Protein 3F6O (pdb70)

Structure (mmCIF, N/CA/C/O backbone):
data_3F6O
#
_entry.id   3F6O
#
_cell.length_a   65.543
_cell.length_b   65.543
_cell.length_c   93.024
_cell.angle_alpha   90.00
_cell.angle_beta   90.00
_cell.angle_gamma   120.00
#
_symmetry.space_group_name_H-M   'P 32 2 1'
#
loop_
_entity.id
_entity.type
_entity.pdbx_description
1 polymer 'Probable transcriptional regulator, ArsR family protein'
2 non-polymer 'BROMIDE ION'
3 water water
#
loop_
_atom_site.group_PDB
_atom_site.id
_atom_site.type_symbol
_atom_site.label_atom_id
_atom_site.label_alt_id
_atom_site.label_comp_id
_atom_site.label_asym_id
_atom_site.label_entity_id
_atom_site.label_seq_id
_atom_site.pdbx_PDB_ins_code
_atom_site.Cartn_x
_atom_site.Cartn_y
_atom_site.Cartn_z
_atom_site.occupancy
_atom_site.B_iso_or_equiv
_atom_site.auth_seq_id
_atom_site.auth_comp_id
_atom_site.auth_asym_id
_atom_site.auth_atom_id
_atom_site.pdbx_PDB_model_num
ATOM 1 N N . MET A 1 1 ? 9.525 44.113 7.230 1.00 38.70 1 MET A N 1
ATOM 2 C CA . MET A 1 1 ? 8.139 43.763 7.649 1.00 38.91 1 MET A CA 1
ATOM 3 C C . MET A 1 1 ? 8.053 42.290 8.070 1.00 38.10 1 MET A C 1
ATOM 4 O O . MET A 1 1 ? 8.303 41.388 7.253 1.00 37.97 1 MET A O 1
ATOM 9 N N . ALA A 1 2 ? 7.705 42.046 9.338 1.00 37.10 2 ALA A N 1
ATOM 10 C CA . ALA A 1 2 ? 7.545 40.678 9.868 1.00 36.13 2 ALA A CA 1
ATOM 11 C C . ALA A 1 2 ? 6.453 39.917 9.112 1.00 34.92 2 ALA A C 1
ATOM 12 O O . ALA A 1 2 ? 5.514 40.540 8.614 1.00 34.87 2 ALA A O 1
ATOM 14 N N . GLN A 1 3 ? 6.579 38.588 9.026 1.00 33.52 3 GLN A N 1
ATOM 15 C CA . GLN A 1 3 ? 5.525 37.714 8.450 1.00 31.90 3 GLN A CA 1
ATOM 16 C C . GLN A 1 3 ? 4.185 38.013 9.135 1.00 29.21 3 GLN A C 1
ATOM 17 O O . GLN A 1 3 ? 4.183 38.356 10.307 1.00 29.19 3 GLN A O 1
ATOM 23 N N . TYR A 1 4 ? 3.057 37.890 8.428 1.00 26.93 4 TYR A N 1
ATOM 24 C CA . TYR A 1 4 ? 1.726 38.116 9.058 1.00 24.51 4 TYR A CA 1
ATOM 25 C C . TYR A 1 4 ? 1.537 37.087 10.177 1.00 23.54 4 TYR A C 1
ATOM 26 O O . TYR A 1 4 ? 1.948 35.933 10.014 1.00 22.53 4 TYR A O 1
ATOM 35 N N . PRO A 1 5 ? 0.928 37.495 11.305 1.00 23.11 5 PRO A N 1
ATOM 36 C CA . PRO A 1 5 ? 0.857 36.565 12.437 1.00 22.97 5 PRO A CA 1
ATOM 37 C C . PRO A 1 5 ? 0.046 35.299 12.174 1.00 23.63 5 PRO A C 1
ATOM 38 O O . PRO A 1 5 ? 0.422 34.232 12.651 1.00 21.85 5 PRO A O 1
ATOM 42 N N . GLU A 1 6 ? -1.024 35.386 11.383 1.00 24.18 6 GLU A N 1
ATOM 43 C CA . GLU A 1 6 ? -1.896 34.230 11.176 1.00 25.73 6 GLU A CA 1
ATOM 44 C C . GLU A 1 6 ? -1.204 33.023 10.527 1.00 27.50 6 GLU A C 1
ATOM 45 O O . GLU A 1 6 ? -1.600 31.867 10.758 1.00 29.23 6 GLU A O 1
ATOM 51 N N . GLN A 1 7 ? -0.180 33.283 9.724 1.00 27.62 7 GLN A N 1
ATOM 52 C CA . GLN A 1 7 ? 0.624 32.210 9.157 1.00 28.65 7 GLN A CA 1
ATOM 53 C C . GLN A 1 7 ? 1.425 31.461 10.245 1.00 27.23 7 GLN A C 1
ATOM 54 O O . GLN A 1 7 ? 1.491 30.210 10.256 1.00 28.41 7 GLN A O 1
ATOM 60 N N . LEU A 1 8 ? 1.973 32.211 11.199 1.00 24.78 8 LEU A N 1
ATOM 61 C CA . LEU A 1 8 ? 2.772 31.588 12.253 1.00 22.46 8 LEU A CA 1
ATOM 62 C C . LEU A 1 8 ? 1.955 30.856 13.320 1.00 20.44 8 LEU A C 1
ATOM 63 O O . LEU A 1 8 ? 2.413 29.889 13.883 1.00 19.85 8 LEU A O 1
ATOM 68 N N . ASN A 1 9 ? 0.752 31.335 13.623 1.00 20.09 9 ASN A N 1
ATOM 69 C CA . ASN A 1 9 ? -0.062 30.700 14.646 1.00 18.27 9 ASN A CA 1
ATOM 70 C C . ASN A 1 9 ? -0.210 29.201 14.455 1.00 18.27 9 ASN A C 1
ATOM 71 O O . ASN A 1 9 ? 0.077 28.416 15.374 1.00 16.10 9 ASN A O 1
ATOM 76 N N . GLY A 1 10 ? -0.638 28.795 13.258 1.00 16.54 10 GLY A N 1
ATOM 77 C CA . GLY A 1 10 ? -0.873 27.380 12.999 1.00 17.79 10 GLY A CA 1
ATOM 78 C C . GLY A 1 10 ? 0.412 26.563 12.912 1.00 17.27 10 GLY A C 1
ATOM 79 O O . GLY A 1 10 ? 0.436 25.395 13.268 1.00 17.46 10 GLY A O 1
ATOM 80 N N . ILE A 1 11 ? 1.466 27.172 12.387 1.00 17.19 11 ILE A N 1
ATOM 81 C CA . ILE A 1 11 ? 2.782 26.518 12.298 1.00 17.19 11 ILE A CA 1
ATOM 82 C C . ILE A 1 11 ? 3.279 26.149 13.701 1.00 15.71 11 ILE A C 1
ATOM 83 O O . ILE A 1 11 ? 3.693 25.025 13.952 1.00 16.18 11 ILE A O 1
ATOM 88 N N . PHE A 1 12 ? 3.223 27.101 14.620 1.00 14.85 12 PHE A N 1
ATOM 89 C CA . PHE A 1 12 ? 3.643 26.815 15.978 1.00 15.10 12 PHE A CA 1
ATOM 90 C C . PHE A 1 12 ? 2.657 25.903 16.728 1.00 15.29 12 PHE A C 1
ATOM 91 O O . PHE A 1 12 ? 3.088 25.026 17.457 1.00 14.82 12 PHE A O 1
ATOM 99 N N . GLN A 1 13 ? 1.346 26.064 16.518 1.00 14.90 13 GLN A N 1
ATOM 100 C CA . GLN A 1 13 ? 0.382 25.151 17.153 1.00 15.57 13 GLN A CA 1
ATOM 101 C C . GLN A 1 13 ? 0.621 23.686 16.767 1.00 15.21 13 GLN A C 1
ATOM 102 O O . GLN A 1 13 ? 0.433 22.765 17.584 1.00 15.68 13 GLN A O 1
ATOM 108 N N . ALA A 1 14 ? 1.038 23.474 15.521 1.00 14.64 14 ALA A N 1
ATOM 109 C CA . ALA A 1 14 ? 1.314 22.137 15.031 1.00 13.75 14 ALA A CA 1
ATOM 110 C C . ALA A 1 14 ? 2.435 21.501 15.843 1.00 13.84 14 ALA A C 1
ATOM 111 O O . ALA A 1 14 ? 2.355 20.325 16.188 1.00 12.72 14 ALA A O 1
ATOM 113 N N . LEU A 1 15 ? 3.459 22.287 16.157 1.00 14.11 15 LEU A N 1
ATOM 114 C CA . LEU A 1 15 ? 4.611 21.796 16.927 1.00 15.18 15 LEU A CA 1
ATOM 115 C C . LEU A 1 15 ? 4.351 21.603 18.432 1.00 16.44 15 LEU A C 1
ATOM 116 O O . LEU A 1 15 ? 5.187 21.023 19.138 1.00 16.66 15 LEU A O 1
ATOM 121 N N . ALA A 1 16 ? 3.204 22.086 18.927 1.00 17.13 16 ALA A N 1
ATOM 122 C CA . ALA A 1 16 ? 2.889 21.976 20.356 1.00 17.54 16 ALA A CA 1
ATOM 123 C C . ALA A 1 16 ? 2.552 20.543 20.801 1.00 19.07 16 ALA A C 1
ATOM 124 O O . ALA A 1 16 ? 2.551 20.245 21.994 1.00 20.22 16 ALA A O 1
ATOM 126 N N . ASP A 1 17 ? 2.262 19.660 19.851 1.00 19.77 17 ASP A N 1
ATOM 127 C CA . ASP A 1 17 ? 1.878 18.267 20.138 1.00 20.20 17 ASP A CA 1
ATOM 128 C C . ASP A 1 17 ? 3.044 17.302 19.915 1.00 20.25 17 ASP A C 1
ATOM 129 O O . ASP A 1 17 ? 3.714 17.342 18.863 1.00 19.33 17 ASP A O 1
ATOM 134 N N . PRO A 1 18 ? 3.286 16.418 20.897 1.00 20.64 18 PRO A N 1
ATOM 135 C CA . PRO A 1 18 ? 4.412 15.502 20.787 1.00 21.23 18 PRO A CA 1
ATOM 136 C C . PRO A 1 18 ? 4.263 14.429 19.690 1.00 20.59 18 PRO A C 1
ATOM 137 O O . PRO A 1 18 ? 5.283 13.984 19.121 1.00 21.12 18 PRO A O 1
ATOM 141 N N . THR A 1 19 ? 3.033 13.998 19.417 1.00 19.92 19 THR A N 1
ATOM 142 C CA . THR A 1 19 ? 2.782 13.065 18.317 1.00 18.96 19 THR A CA 1
ATOM 143 C C . THR A 1 19 ? 3.175 13.696 16.978 1.00 18.72 19 THR A C 1
ATOM 144 O O . THR A 1 19 ? 3.853 13.069 16.135 1.00 17.16 19 THR A O 1
ATOM 148 N N . ARG A 1 20 ? 2.722 14.931 16.779 1.00 17.50 20 ARG A N 1
ATOM 149 C CA . ARG A 1 20 ? 3.036 15.655 15.555 1.00 16.80 20 ARG A CA 1
ATOM 150 C C . ARG A 1 20 ? 4.532 15.893 15.417 1.00 16.65 20 ARG A C 1
ATOM 151 O O . ARG A 1 20 ? 5.075 15.725 14.333 1.00 15.38 20 ARG A O 1
ATOM 159 N N . ARG A 1 21 ? 5.207 16.285 16.507 1.00 16.29 21 ARG A N 1
ATOM 160 C CA . ARG A 1 21 ? 6.675 16.454 16.441 1.00 17.22 21 ARG A CA 1
ATOM 161 C C . ARG A 1 21 ? 7.359 15.131 16.083 1.00 16.65 21 ARG A C 1
ATOM 162 O O . ARG A 1 21 ? 8.305 15.127 15.284 1.00 16.80 21 ARG A O 1
ATOM 170 N N . ALA A 1 22 ? 6.862 14.015 16.635 1.00 16.26 22 ALA A N 1
ATOM 171 C CA . ALA A 1 22 ? 7.418 12.678 16.332 1.00 16.61 22 ALA A CA 1
ATOM 172 C C . ALA A 1 22 ? 7.243 12.262 14.868 1.00 17.07 22 ALA A C 1
ATOM 173 O O . ALA A 1 22 ? 8.133 11.648 14.224 1.00 17.53 22 ALA A O 1
ATOM 175 N N . VAL A 1 23 ? 6.063 12.548 14.346 1.00 16.22 23 VAL A N 1
ATOM 176 C CA . VAL A 1 23 ? 5.780 12.295 12.930 1.00 16.02 23 VAL A CA 1
ATOM 177 C C . VAL A 1 23 ? 6.700 13.120 12.061 1.00 15.15 23 VAL A C 1
ATOM 178 O O . VAL A 1 23 ? 7.226 12.601 11.078 1.00 15.61 23 VAL A O 1
ATOM 182 N N . LEU A 1 24 ? 6.868 14.402 12.378 1.00 15.32 24 LEU A N 1
ATOM 183 C CA . LEU A 1 24 ? 7.777 15.245 11.597 1.00 15.94 24 LEU A CA 1
ATOM 184 C C . LEU A 1 24 ? 9.229 14.708 11.662 1.00 16.96 24 LEU A C 1
ATOM 185 O O . LEU A 1 24 ? 9.942 14.722 10.665 1.00 17.02 24 LEU A O 1
ATOM 190 N N . GLY A 1 25 ? 9.628 14.223 12.835 1.00 18.05 25 GLY A N 1
ATOM 191 C CA . GLY A 1 25 ? 10.960 13.608 13.025 1.00 18.80 25 GLY A CA 1
ATOM 192 C C . GLY A 1 25 ? 11.140 12.430 12.087 1.00 19.24 25 GLY A C 1
ATOM 193 O O . GLY A 1 25 ? 12.170 12.300 11.440 1.00 21.08 25 GLY A O 1
ATOM 194 N N . ARG A 1 26 ? 10.111 11.601 11.956 1.00 19.39 26 ARG A N 1
ATOM 195 C CA . ARG A 1 26 ? 10.150 10.486 11.048 1.00 19.65 26 ARG A CA 1
ATOM 196 C C . ARG A 1 26 ? 10.206 10.940 9.592 1.00 18.73 26 ARG A C 1
ATOM 197 O O . ARG A 1 26 ? 10.990 10.398 8.803 1.00 19.10 26 ARG A O 1
ATOM 205 N N . LEU A 1 27 ? 9.353 11.897 9.219 1.00 17.28 27 LEU A N 1
ATOM 206 C CA . LEU A 1 27 ? 9.307 12.362 7.838 1.00 17.34 27 LEU A CA 1
ATOM 207 C C . LEU A 1 27 ? 10.564 13.125 7.418 1.00 18.05 27 LEU A C 1
ATOM 208 O O . LEU A 1 27 ? 10.857 13.262 6.218 1.00 18.07 27 LEU A O 1
ATOM 213 N N . SER A 1 28 ? 11.327 13.588 8.398 1.00 20.33 28 SER A N 1
ATOM 214 C CA . SER A 1 28 ? 12.631 14.185 8.114 1.00 22.42 28 SER A CA 1
ATOM 215 C C . SER A 1 28 ? 13.568 13.123 7.517 1.00 24.24 28 SER A C 1
ATOM 216 O O . SER A 1 28 ? 14.415 13.437 6.691 1.00 25.63 28 SER A O 1
ATOM 219 N N . ARG A 1 29 ? 13.372 11.864 7.900 1.00 25.98 29 ARG A N 1
ATOM 220 C CA . ARG A 1 29 ? 14.164 10.738 7.366 1.00 27.15 29 ARG A CA 1
ATOM 221 C C . ARG A 1 29 ? 13.733 10.327 5.962 1.00 27.29 29 ARG A C 1
ATOM 222 O O . ARG A 1 29 ? 14.458 9.597 5.275 1.00 28.59 29 ARG A O 1
ATOM 230 N N . GLY A 1 30 ? 12.557 10.780 5.518 1.00 25.65 30 GLY A N 1
ATOM 231 C CA . GLY A 1 30 ? 12.049 10.424 4.188 1.00 23.87 30 GLY A CA 1
ATOM 232 C C . GLY A 1 30 ? 10.554 10.180 4.229 1.00 22.29 30 GLY A C 1
ATOM 233 O O . GLY A 1 30 ? 9.992 10.140 5.311 1.00 20.95 30 GLY A O 1
ATOM 234 N N . PRO A 1 31 ? 9.909 10.002 3.053 1.00 21.13 31 PRO A N 1
ATOM 235 C CA . PRO A 1 31 ? 8.437 9.850 3.032 1.00 20.61 31 PRO A CA 1
ATOM 236 C C . PRO A 1 31 ? 7.957 8.516 3.622 1.00 20.85 31 PRO A C 1
ATOM 237 O O . PRO A 1 31 ? 8.769 7.584 3.821 1.00 19.57 31 PRO A O 1
ATOM 241 N N . ALA A 1 32 ? 6.647 8.424 3.859 1.00 20.58 32 ALA A N 1
ATOM 242 C CA . ALA A 1 32 ? 6.041 7.274 4.523 1.00 21.26 32 ALA A CA 1
ATOM 243 C C . ALA A 1 32 ? 4.535 7.299 4.308 1.00 21.30 32 ALA A C 1
ATOM 244 O O . ALA A 1 32 ? 3.958 8.350 4.001 1.00 22.39 32 ALA A O 1
ATOM 246 N N . THR A 1 33 ? 3.890 6.149 4.459 1.00 20.86 33 THR A N 1
ATOM 247 C CA . THR A 1 33 ? 2.437 6.074 4.440 1.00 20.20 33 THR A CA 1
ATOM 248 C C . THR A 1 33 ? 1.884 6.379 5.842 1.00 20.37 33 THR A C 1
ATOM 249 O O . THR A 1 33 ? 2.598 6.259 6.831 1.00 19.97 33 THR A O 1
ATOM 253 N N . VAL A 1 34 ? 0.626 6.788 5.915 1.00 20.31 34 VAL A N 1
ATOM 254 C CA . VAL A 1 34 ? -0.045 6.976 7.206 1.00 21.98 34 VAL A CA 1
ATOM 255 C C . VAL A 1 34 ? 0.035 5.718 8.096 1.00 22.67 34 VAL A C 1
ATOM 256 O O . VAL A 1 34 ? 0.290 5.822 9.296 1.00 23.25 34 VAL A O 1
ATOM 260 N N . SER A 1 35 ? -0.158 4.526 7.511 1.00 23.19 35 SER A N 1
ATOM 261 C CA . SER A 1 35 ? -0.208 3.301 8.326 1.00 24.43 35 SER A CA 1
ATOM 262 C C . SER A 1 35 ? 1.148 3.047 8.971 1.00 24.08 35 SER A C 1
ATOM 263 O O . SER A 1 35 ? 1.251 2.622 10.113 1.00 23.98 35 SER A O 1
ATOM 266 N N . GLU A 1 36 ? 2.201 3.372 8.243 1.00 23.39 36 GLU A N 1
ATOM 267 C CA . GLU A 1 36 ? 3.550 3.302 8.745 1.00 22.51 36 GLU A CA 1
ATOM 268 C C . GLU A 1 36 ? 3.772 4.312 9.888 1.00 21.64 36 GLU A C 1
ATOM 269 O O . GLU A 1 36 ? 4.290 3.953 10.965 1.00 20.44 36 GLU A O 1
ATOM 275 N N . LEU A 1 37 ? 3.347 5.563 9.665 1.00 19.69 37 LEU A N 1
ATOM 276 C CA . LEU A 1 37 ? 3.499 6.641 10.647 1.00 19.40 37 LEU A CA 1
ATOM 277 C C . LEU A 1 37 ? 2.732 6.400 11.940 1.00 19.22 37 LEU A C 1
ATOM 278 O O . LEU A 1 37 ? 3.199 6.786 13.004 1.00 19.45 37 LEU A O 1
ATOM 283 N N . ALA A 1 38 ? 1.591 5.713 11.838 1.00 20.40 38 ALA A N 1
ATOM 284 C CA . ALA A 1 38 ? 0.706 5.470 12.985 1.00 21.02 38 ALA A CA 1
ATOM 285 C C . ALA A 1 38 ? 1.227 4.399 13.949 1.00 21.90 38 ALA A C 1
ATOM 286 O O . ALA A 1 38 ? 0.872 4.417 15.116 1.00 22.04 38 ALA A O 1
ATOM 288 N N . LYS A 1 39 ? 2.059 3.476 13.456 1.00 23.94 39 LYS A N 1
ATOM 289 C CA . LYS A 1 39 ? 2.512 2.320 14.273 1.00 25.57 39 LYS A CA 1
ATOM 290 C C . LYS A 1 39 ? 3.023 2.636 15.711 1.00 25.54 39 LYS A C 1
ATOM 291 O O . LYS A 1 39 ? 2.644 1.948 16.656 1.00 27.09 39 LYS A O 1
ATOM 297 N N . PRO A 1 40 ? 3.865 3.677 15.895 1.00 26.01 40 PRO A N 1
ATOM 298 C CA . PRO A 1 40 ? 4.371 3.936 17.257 1.00 25.77 40 PRO A CA 1
ATOM 299 C C . PRO A 1 40 ? 3.326 4.422 18.282 1.00 25.72 40 PRO A C 1
ATOM 300 O O . PRO A 1 40 ? 3.626 4.516 19.462 1.00 25.62 40 PRO A O 1
ATOM 304 N N . PHE A 1 41 ? 2.118 4.737 17.843 1.00 25.28 41 PHE A N 1
ATOM 305 C CA . PHE A 1 41 ? 1.202 5.503 18.689 1.00 26.35 41 PHE A CA 1
ATOM 306 C C . PHE A 1 41 ? 0.008 4.679 19.139 1.00 28.19 41 PHE A C 1
ATOM 307 O O . PHE A 1 41 ? -0.572 3.943 18.339 1.00 28.51 41 PHE A O 1
ATOM 315 N N . ASP A 1 42 ? -0.322 4.751 20.432 1.00 30.31 42 ASP A N 1
ATOM 316 C CA . ASP A 1 42 ? -1.519 4.058 20.926 1.00 32.40 42 ASP A CA 1
ATOM 317 C C . ASP A 1 42 ? -2.672 5.020 20.955 1.00 32.50 42 ASP A C 1
ATOM 318 O O . ASP A 1 42 ? -2.976 5.627 22.002 1.00 33.93 42 ASP A O 1
ATOM 323 N N . MET A 1 43 ? -3.253 5.213 19.779 1.00 31.00 43 MET A N 1
ATOM 324 C CA . MET A 1 43 ? -4.479 5.959 19.603 1.00 29.36 43 MET A CA 1
ATOM 325 C C . MET A 1 43 ? -5.159 5.324 18.429 1.00 28.49 43 MET A C 1
ATOM 326 O O . MET A 1 43 ? -4.527 4.640 17.623 1.00 27.63 43 MET A O 1
ATOM 331 N N . ALA A 1 44 ? -6.459 5.525 18.362 1.00 27.99 44 ALA A N 1
ATOM 332 C CA . ALA A 1 44 ? -7.260 5.029 17.276 1.00 27.53 44 ALA A CA 1
ATOM 333 C C . ALA A 1 44 ? -6.922 5.841 16.026 1.00 27.10 44 ALA A C 1
ATOM 334 O O . ALA A 1 44 ? -6.500 7.007 16.109 1.00 26.93 44 ALA A O 1
ATOM 336 N N . LEU A 1 45 ? -7.070 5.216 14.869 1.00 26.03 45 LEU A N 1
ATOM 337 C CA . LEU A 1 45 ? -6.721 5.877 13.618 1.00 25.75 45 LEU A CA 1
ATOM 338 C C . LEU A 1 45 ? -7.403 7.253 13.407 1.00 25.12 45 LEU A C 1
ATOM 339 O O . LEU A 1 45 ? -6.754 8.171 12.923 1.00 24.71 45 LEU A O 1
ATOM 344 N N . PRO A 1 46 ? -8.712 7.392 13.748 1.00 24.74 46 PRO A N 1
ATOM 345 C CA . PRO A 1 46 ? -9.352 8.722 13.654 1.00 23.95 46 PRO A CA 1
ATOM 346 C C . PRO A 1 46 ? -8.608 9.808 14.435 1.00 22.88 46 PRO A C 1
ATOM 347 O O . PRO A 1 46 ? -8.430 10.933 13.926 1.00 23.36 46 PRO A O 1
ATOM 351 N N . SER A 1 47 ? -8.172 9.481 15.644 1.00 21.98 47 SER A N 1
ATOM 352 C CA . SER A 1 47 ? -7.401 10.425 16.454 1.00 21.51 47 SER A CA 1
ATOM 353 C C . SER A 1 47 ? -6.053 10.748 15.805 1.00 20.15 47 SER A C 1
ATOM 354 O O . SER A 1 47 ? -5.606 11.895 15.832 1.00 19.18 47 SER A O 1
ATOM 357 N N . PHE A 1 48 ? -5.435 9.738 15.205 1.00 18.70 48 PHE A N 1
ATOM 358 C CA . PHE A 1 48 ? -4.167 9.956 14.496 1.00 17.97 48 PHE A CA 1
ATOM 359 C C . PHE A 1 48 ? -4.360 10.811 13.251 1.00 17.45 48 PHE A C 1
ATOM 360 O O . PHE A 1 48 ? -3.555 11.699 12.974 1.00 16.22 48 PHE A O 1
ATOM 368 N N . MET A 1 49 ? -5.439 10.549 12.523 1.00 17.19 49 MET A N 1
ATOM 369 C CA . MET A 1 49 ? -5.788 11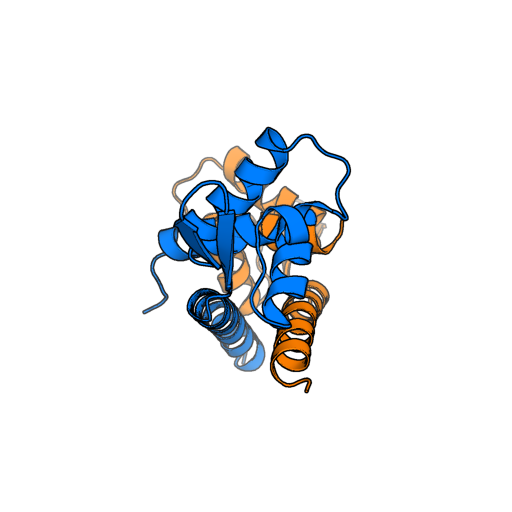.343 11.352 1.00 17.41 49 MET A CA 1
ATOM 370 C C . MET A 1 49 ? -5.973 12.831 11.657 1.00 16.60 49 MET A C 1
ATOM 371 O O . MET A 1 49 ? -5.686 13.670 10.823 1.00 16.57 49 MET A O 1
ATOM 376 N N . LYS A 1 50 ? -6.438 13.153 12.858 1.00 17.17 50 LYS A N 1
ATOM 377 C CA . LYS A 1 50 ? -6.526 14.558 13.293 1.00 17.69 50 LYS A CA 1
ATOM 378 C C . LYS A 1 50 ? -5.148 15.227 13.292 1.00 17.05 50 LYS A C 1
ATOM 379 O O . LYS A 1 50 ? -5.001 16.369 12.861 1.00 15.63 50 LYS A O 1
ATOM 385 N N . HIS A 1 51 ? -4.140 14.492 13.728 1.00 16.03 51 HIS A N 1
ATOM 386 C CA . HIS A 1 51 ? -2.759 15.009 13.688 1.00 16.79 51 HIS A CA 1
ATOM 387 C C . HIS A 1 51 ? -2.211 15.150 12.266 1.00 16.37 51 HIS A C 1
ATOM 388 O O . HIS A 1 51 ? -1.618 16.164 11.910 1.00 15.55 51 HIS A O 1
ATOM 395 N N . ILE A 1 52 ? -2.411 14.129 11.456 1.00 15.91 52 ILE A N 1
ATOM 396 C CA . ILE A 1 52 ? -2.008 14.199 10.060 1.00 15.43 52 ILE A CA 1
ATOM 397 C C . ILE A 1 52 ? -2.673 15.419 9.350 1.00 15.10 52 ILE A C 1
ATOM 398 O O . ILE A 1 52 ? -2.019 16.209 8.657 1.00 14.45 52 ILE A O 1
ATOM 403 N N . HIS A 1 53 ? -3.981 15.561 9.541 1.00 15.99 53 HIS A N 1
ATOM 404 C CA . HIS A 1 53 ? -4.719 16.656 8.913 1.00 17.09 53 HIS A CA 1
ATOM 405 C C . HIS A 1 53 ? -4.230 18.022 9.390 1.00 16.36 53 HIS A C 1
ATOM 406 O O . HIS A 1 53 ? -4.115 18.967 8.610 1.00 15.73 53 HIS A O 1
ATOM 413 N N . PHE A 1 54 ? -3.938 18.116 10.681 1.00 16.57 54 PHE A N 1
ATOM 414 C CA . PHE A 1 54 ? -3.457 19.374 11.241 1.00 16.44 54 PHE A CA 1
ATOM 415 C C . PHE A 1 54 ? -2.101 19.713 10.623 1.00 16.04 54 PHE A C 1
ATOM 416 O O . PHE A 1 54 ? -1.859 20.864 10.237 1.00 15.83 54 PHE A O 1
ATOM 424 N N . LEU A 1 55 ? -1.221 18.702 10.511 1.00 15.24 55 LEU A N 1
ATOM 425 C CA . LEU A 1 55 ? 0.098 18.866 9.862 1.00 15.55 55 LEU A CA 1
ATOM 426 C C . LEU A 1 55 ? -0.026 19.334 8.405 1.00 15.56 55 LEU A C 1
ATOM 427 O O . LEU A 1 55 ? 0.714 20.212 7.943 1.00 14.95 55 LEU A O 1
ATOM 432 N N . GLU A 1 56 ? -0.981 18.768 7.684 1.00 16.96 56 GLU A N 1
ATOM 433 C CA . GLU A 1 56 ? -1.158 19.164 6.294 1.00 18.77 56 GLU A CA 1
ATOM 434 C C . GLU A 1 56 ? -1.742 20.586 6.207 1.00 18.20 56 GLU A C 1
ATOM 435 O O . GLU A 1 56 ? -1.231 21.417 5.465 1.00 17.88 56 GLU A O 1
ATOM 441 N N . ASP A 1 57 ? -2.774 20.857 6.991 1.00 18.29 57 ASP A N 1
ATOM 442 C CA . ASP A 1 57 ? -3.426 22.168 6.962 1.00 21.19 57 ASP A CA 1
ATOM 443 C C . ASP A 1 57 ? -2.486 23.293 7.341 1.00 20.71 57 ASP A C 1
ATOM 444 O O . ASP A 1 57 ? -2.558 24.364 6.775 1.00 21.13 57 ASP A O 1
ATOM 449 N N . SER A 1 58 ? -1.604 23.048 8.311 1.00 20.38 58 SER A N 1
ATOM 450 C CA . SER A 1 58 ? -0.630 24.049 8.713 1.00 19.34 58 SER A CA 1
ATOM 451 C C . SER A 1 58 ? 0.618 24.132 7.796 1.00 19.21 58 SER A C 1
ATOM 452 O O . SER A 1 58 ? 1.500 24.984 8.011 1.00 19.59 58 SER A O 1
ATOM 455 N N . GLY A 1 59 ? 0.696 23.282 6.774 1.00 17.70 59 GLY A N 1
ATOM 456 C CA . GLY A 1 59 ? 1.781 23.360 5.770 1.00 16.75 59 GLY A CA 1
ATOM 457 C C . GLY A 1 59 ? 3.036 22.539 6.061 1.00 16.17 59 GLY A C 1
ATOM 458 O O . GLY A 1 59 ? 3.996 22.596 5.303 1.00 16.64 59 GLY A O 1
ATOM 459 N N . TRP A 1 60 ? 3.044 21.789 7.174 1.00 16.02 60 TRP A N 1
ATOM 460 C CA . TRP A 1 60 ? 4.234 20.994 7.579 1.00 15.69 60 TRP A CA 1
ATOM 461 C C . TRP A 1 60 ? 4.451 19.749 6.707 1.00 16.14 60 TRP A C 1
ATOM 462 O O . TRP A 1 60 ? 5.584 19.298 6.552 1.00 16.70 60 TRP A O 1
ATOM 473 N N . ILE A 1 61 ? 3.371 19.165 6.185 1.00 15.88 61 ILE A N 1
ATOM 474 C CA . ILE A 1 61 ? 3.472 17.976 5.330 1.00 15.81 61 ILE A CA 1
ATOM 475 C C . ILE A 1 61 ? 2.547 18.108 4.118 1.00 17.16 61 ILE A C 1
ATOM 476 O O . ILE A 1 61 ? 1.630 18.933 4.124 1.00 16.00 61 ILE A O 1
ATOM 481 N N . ARG A 1 62 ? 2.801 17.274 3.103 1.00 17.20 62 ARG A N 1
ATOM 482 C CA . ARG A 1 62 ? 1.862 17.042 2.021 1.00 20.19 62 ARG A CA 1
ATOM 483 C C . ARG A 1 62 ? 1.526 15.575 2.009 1.00 20.31 62 ARG A C 1
ATOM 484 O O . ARG A 1 62 ? 2.395 14.727 2.242 1.00 19.30 62 ARG A O 1
ATOM 492 N N . THR A 1 63 ? 0.264 15.270 1.719 1.00 20.50 63 THR A N 1
ATOM 493 C CA . THR A 1 63 ? -0.166 13.895 1.612 1.00 21.44 63 THR A CA 1
ATOM 494 C C . THR A 1 63 ? -0.910 13.690 0.309 1.00 23.06 63 THR A C 1
ATOM 495 O O . THR A 1 63 ? -1.434 14.648 -0.287 1.00 22.52 63 THR A O 1
ATOM 499 N N . HIS A 1 64 ? -0.965 12.432 -0.098 1.00 23.67 64 HIS A N 1
ATOM 500 C CA . HIS A 1 64 ? -1.676 12.024 -1.300 1.00 25.67 64 HIS A CA 1
ATOM 501 C C . HIS A 1 64 ? -2.282 10.647 -1.111 1.00 26.96 64 HIS A C 1
ATOM 502 O O . HIS A 1 64 ? -1.603 9.709 -0.689 1.00 25.28 64 HIS A O 1
ATOM 509 N N . LYS A 1 65 ? -3.582 10.549 -1.390 1.00 29.46 65 LYS A N 1
ATOM 510 C CA . LYS A 1 65 ? -4.291 9.281 -1.275 1.00 33.06 65 LYS A CA 1
ATOM 511 C C . LYS A 1 65 ? -4.481 8.634 -2.637 1.00 33.94 65 LYS A C 1
ATOM 512 O O . LYS A 1 65 ? -4.920 9.280 -3.599 1.00 33.67 65 LYS A O 1
ATOM 518 N N . GLN A 1 66 ? -4.143 7.358 -2.706 1.00 35.50 66 GLN A N 1
ATOM 519 C CA . GLN A 1 66 ? -4.423 6.547 -3.884 1.00 37.94 66 GLN A CA 1
ATOM 520 C C . GLN A 1 66 ? -4.929 5.211 -3.383 1.00 39.06 66 GLN A C 1
ATOM 521 O O . GLN A 1 66 ? -4.171 4.429 -2.799 1.00 39.86 66 GLN A O 1
ATOM 527 N N . GLY A 1 67 ? -6.222 4.962 -3.583 1.00 40.11 67 GLY A N 1
ATOM 528 C CA . GLY A 1 67 ? -6.865 3.769 -3.043 1.00 40.04 67 GLY A CA 1
ATOM 529 C C . GLY A 1 67 ? -6.986 3.949 -1.544 1.00 40.04 67 GLY A C 1
ATOM 530 O O . GLY A 1 67 ? -7.451 5.000 -1.068 1.00 40.96 67 GLY A O 1
ATOM 531 N N . ARG A 1 68 ? -6.552 2.934 -0.800 1.00 39.03 68 ARG A N 1
ATOM 532 C CA . ARG A 1 68 ? -6.589 2.979 0.656 1.00 38.21 68 ARG A CA 1
ATOM 533 C C . ARG A 1 68 ? -5.251 3.461 1.250 1.00 36.84 68 ARG A C 1
ATOM 534 O O . ARG A 1 68 ? -5.078 3.462 2.472 1.00 37.77 68 ARG A O 1
ATOM 536 N N . VAL A 1 69 ? -4.329 3.876 0.380 1.00 34.77 69 VAL A N 1
ATOM 537 C CA . VAL A 1 69 ? -2.957 4.227 0.762 1.00 31.59 69 VAL A CA 1
ATOM 538 C C . VAL A 1 69 ? -2.778 5.731 0.683 1.00 29.32 69 VAL A C 1
ATOM 539 O O . VAL A 1 69 ? -3.073 6.322 -0.347 1.00 29.33 69 VAL A O 1
ATOM 543 N N . ARG A 1 70 ? -2.271 6.333 1.761 1.00 26.48 70 ARG A N 1
ATOM 544 C CA . ARG A 1 70 ? -2.014 7.774 1.808 1.00 24.46 70 ARG A CA 1
ATOM 545 C C . ARG A 1 70 ? -0.524 8.015 2.059 1.00 22.70 70 ARG A C 1
ATOM 546 O O . ARG A 1 70 ? -0.021 7.702 3.138 1.00 22.63 70 ARG A O 1
ATOM 554 N N . THR A 1 71 ? 0.187 8.557 1.067 1.00 20.70 71 THR A N 1
ATOM 555 C CA . THR A 1 71 ? 1.606 8.849 1.227 1.00 19.88 71 THR A CA 1
ATOM 556 C C . THR A 1 71 ? 1.788 10.232 1.806 1.00 19.37 71 THR A C 1
ATOM 557 O O . THR A 1 71 ? 0.987 11.130 1.522 1.00 19.68 71 THR A O 1
ATOM 561 N N . CYS A 1 72 ? 2.819 10.393 2.629 1.00 18.42 72 CYS A N 1
ATOM 562 C CA . CYS A 1 72 ? 3.109 11.656 3.314 1.00 18.02 72 CYS A CA 1
ATOM 563 C C . CYS A 1 72 ? 4.550 12.060 3.085 1.00 17.71 72 CYS A C 1
ATOM 564 O O . CYS A 1 72 ? 5.484 11.208 3.072 1.00 16.90 72 CYS A O 1
ATOM 567 N N . ALA A 1 73 ? 4.758 13.360 2.923 1.00 17.19 73 ALA A N 1
ATOM 568 C CA . ALA A 1 73 ? 6.116 13.882 2.859 1.00 16.94 73 ALA A CA 1
ATOM 569 C C . ALA A 1 73 ? 6.206 15.228 3.567 1.00 17.40 73 ALA A C 1
ATOM 570 O O . ALA A 1 73 ? 5.265 16.023 3.535 1.00 17.50 73 ALA A O 1
ATOM 572 N N . ILE A 1 74 ? 7.367 15.492 4.146 1.00 17.66 74 ILE A N 1
ATOM 573 C CA . ILE A 1 74 ? 7.598 16.722 4.874 1.00 18.44 74 ILE A CA 1
ATOM 574 C C . ILE A 1 74 ? 7.750 17.887 3.903 1.00 19.41 74 ILE A C 1
ATOM 575 O O . ILE A 1 74 ? 8.176 17.705 2.739 1.00 19.03 74 ILE A O 1
ATOM 580 N N . GLU A 1 75 ? 7.351 19.069 4.368 1.00 19.63 75 GLU A N 1
ATOM 581 C CA . GLU A 1 75 ? 7.538 20.306 3.644 1.00 21.58 75 GLU A CA 1
ATOM 582 C C . GLU A 1 75 ? 8.576 21.132 4.365 1.00 22.19 75 GLU A C 1
ATOM 583 O O . GLU A 1 75 ? 8.667 21.081 5.585 1.00 21.46 75 GLU A O 1
ATOM 589 N N . LYS A 1 76 ? 9.327 21.937 3.622 1.00 22.34 76 LYS A N 1
ATOM 590 C CA . LYS A 1 76 ? 10.404 22.690 4.246 1.00 23.49 76 LYS A CA 1
ATOM 591 C C . LYS A 1 76 ? 10.008 24.110 4.623 1.00 22.98 76 LYS A C 1
ATOM 592 O O . LYS A 1 76 ? 10.604 24.678 5.511 1.00 23.00 76 LYS A O 1
ATOM 598 N N . GLU A 1 77 ? 8.987 24.670 3.982 1.00 23.23 77 GLU A N 1
ATOM 599 C CA . GLU A 1 77 ? 8.629 26.077 4.230 1.00 23.82 77 GLU A CA 1
ATOM 600 C C . GLU A 1 77 ? 8.392 26.435 5.707 1.00 22.93 77 GLU A C 1
ATOM 601 O O . GLU A 1 77 ? 8.952 27.443 6.189 1.00 23.27 77 GLU A O 1
ATOM 607 N N . PRO A 1 78 ? 7.585 25.626 6.438 1.00 21.09 78 PRO A N 1
ATOM 608 C CA . PRO A 1 78 ? 7.405 26.009 7.851 1.00 20.41 78 PRO A CA 1
ATOM 609 C C . PRO A 1 78 ? 8.712 26.052 8.662 1.00 19.78 78 PRO A C 1
ATOM 610 O O . PRO A 1 78 ? 8.825 26.845 9.591 1.00 19.11 78 PRO A O 1
ATOM 614 N N . PHE A 1 79 ? 9.681 25.199 8.331 1.00 20.16 79 PHE A N 1
ATOM 615 C CA . PHE A 1 79 ? 11.007 25.268 8.979 1.00 21.23 79 PHE A CA 1
ATOM 616 C C . PHE A 1 79 ? 11.635 26.639 8.793 1.00 21.58 79 PHE A C 1
ATOM 617 O O . PHE A 1 79 ? 12.194 27.227 9.726 1.00 21.97 79 PHE A O 1
ATOM 625 N N . THR A 1 80 ? 11.514 27.147 7.573 1.00 22.60 80 THR A N 1
ATOM 626 C CA . THR A 1 80 ? 12.039 28.430 7.196 1.00 23.61 80 THR A CA 1
ATOM 627 C C . THR A 1 80 ? 11.343 29.522 7.969 1.00 23.69 80 THR A C 1
ATOM 628 O O . THR A 1 80 ? 12.011 30.427 8.499 1.00 23.92 80 THR A O 1
ATOM 632 N N . ALA A 1 81 ? 10.018 29.421 8.083 1.00 23.04 81 ALA A N 1
ATOM 633 C CA . ALA A 1 81 ? 9.238 30.411 8.843 1.00 23.25 81 ALA A CA 1
ATOM 634 C C . ALA A 1 81 ? 9.666 30.502 10.320 1.00 23.43 81 ALA A C 1
ATOM 635 O O . ALA A 1 81 ? 9.850 31.616 10.870 1.00 23.08 81 ALA A O 1
ATOM 637 N N . VAL A 1 82 ? 9.808 29.337 10.959 1.00 22.83 82 VAL A N 1
ATOM 638 C CA . VAL A 1 82 ? 10.211 29.237 12.376 1.00 23.07 82 VAL A CA 1
ATOM 639 C C . VAL A 1 82 ? 11.623 29.840 12.567 1.00 24.16 82 VAL A C 1
ATOM 640 O O . VAL A 1 82 ? 11.858 30.715 13.438 1.00 23.46 82 VAL A O 1
ATOM 644 N N . GLU A 1 83 ? 12.552 29.382 11.731 1.00 24.78 83 GLU A N 1
ATOM 645 C CA . GLU A 1 83 ? 13.899 29.953 11.681 1.00 25.78 83 GLU A CA 1
ATOM 646 C C . GLU A 1 83 ? 13.895 31.476 11.568 1.00 25.56 83 GLU A C 1
ATOM 647 O O . GLU A 1 83 ? 14.595 32.162 12.332 1.00 26.67 83 GLU A O 1
ATOM 651 N N . ALA A 1 84 ? 13.091 31.993 10.639 1.00 25.07 84 ALA A N 1
ATOM 652 C CA . ALA A 1 84 ? 12.956 33.428 10.396 1.00 24.23 84 ALA A CA 1
ATOM 653 C C . ALA A 1 84 ? 12.456 34.193 11.635 1.00 24.05 84 ALA A C 1
ATOM 654 O O . ALA A 1 84 ? 13.003 35.247 11.980 1.00 22.45 84 ALA A O 1
ATOM 656 N N . TRP A 1 85 ? 11.423 33.666 12.307 1.00 23.75 85 TRP A N 1
ATOM 657 C CA . TRP A 1 85 ? 10.878 34.366 13.464 1.00 23.73 85 TRP A CA 1
ATOM 658 C C . TRP A 1 85 ? 11.912 34.364 14.585 1.00 24.37 85 TRP A C 1
ATOM 659 O O . TRP A 1 85 ? 12.132 35.398 15.239 1.00 24.28 85 TRP A O 1
ATOM 670 N N . LEU A 1 86 ? 12.522 33.207 14.821 1.00 24.85 86 LEU A N 1
ATOM 671 C CA . LEU A 1 86 ? 13.546 33.071 15.862 1.00 27.14 86 LEU A CA 1
ATOM 672 C C . LEU A 1 86 ? 14.682 34.054 15.634 1.00 27.71 86 LEU A C 1
ATOM 673 O O . LEU A 1 86 ? 15.076 34.766 16.548 1.00 28.37 86 LEU A O 1
ATOM 678 N N . ALA A 1 87 ? 15.206 34.070 14.409 1.00 28.76 87 ALA A N 1
ATOM 679 C CA . ALA A 1 87 ? 16.344 34.907 14.036 1.00 29.28 87 ALA A CA 1
ATOM 680 C C . ALA A 1 87 ? 16.055 36.384 14.277 1.00 29.37 87 ALA A C 1
ATOM 681 O O . ALA A 1 87 ? 16.937 37.134 14.697 1.00 29.63 87 ALA A O 1
ATOM 683 N N . GLU A 1 88 ? 14.822 36.795 14.002 1.00 29.38 88 GLU A N 1
ATOM 684 C CA . GLU A 1 88 ? 14.377 38.159 14.209 1.00 29.86 88 GLU A CA 1
ATOM 685 C C . GLU A 1 88 ? 14.470 38.555 15.691 1.00 28.98 88 GLU A C 1
ATOM 686 O O . GLU A 1 88 ? 14.917 39.656 16.015 1.00 28.45 88 GLU A O 1
ATOM 692 N N . GLN A 1 89 ? 14.067 37.655 16.588 1.00 28.09 89 GLN A N 1
ATOM 693 C CA . GLN A 1 89 ? 14.128 37.947 18.023 1.00 27.07 89 GLN A CA 1
ATOM 694 C C . GLN A 1 89 ? 15.579 37.952 18.507 1.00 28.25 89 GLN A C 1
ATOM 695 O O . GLN A 1 89 ? 16.010 38.828 19.279 1.00 26.49 89 GLN A O 1
ATOM 701 N N . GLN A 1 90 ? 16.317 36.954 18.050 1.00 28.96 90 GLN A N 1
ATOM 702 C CA . GLN A 1 90 ? 17.731 36.874 18.354 1.00 31.13 90 GLN A CA 1
ATOM 703 C C . GLN A 1 90 ? 18.562 38.054 17.827 1.00 30.97 90 GLN A C 1
ATOM 704 O O . GLN A 1 90 ? 19.494 38.471 18.508 1.00 32.55 90 GLN A O 1
ATOM 710 N N . GLU A 1 91 ? 18.205 38.626 16.672 1.00 31.10 91 GLU A N 1
ATOM 711 C CA . GLU A 1 91 ? 18.841 39.868 16.206 1.00 30.86 91 GLU A CA 1
ATOM 712 C C . GLU A 1 91 ? 18.581 41.024 17.171 1.00 30.23 91 GLU A C 1
ATOM 713 O O . GLU A 1 91 ? 19.494 41.807 17.467 1.00 29.10 91 GLU A O 1
ATOM 719 N N . LEU A 1 92 ? 17.339 41.140 17.652 1.00 28.61 92 LEU A N 1
ATOM 720 C CA . LEU A 1 92 ? 16.998 42.183 18.623 1.00 28.74 92 LEU A CA 1
ATOM 721 C C . LEU A 1 92 ? 17.772 42.045 19.931 1.00 28.94 92 LEU A C 1
ATOM 722 O O . LEU A 1 92 ? 18.216 43.035 20.487 1.00 29.16 92 LEU A O 1
ATOM 727 N N . TRP A 1 93 ? 17.889 40.812 20.409 1.00 30.02 93 TRP A N 1
ATOM 728 C CA . TRP A 1 93 ? 18.622 40.499 21.621 1.00 31.61 93 TRP A CA 1
ATOM 729 C C . TRP A 1 93 ? 20.134 40.835 21.488 1.00 31.33 93 TRP A C 1
ATOM 730 O O . TRP A 1 93 ? 20.700 41.503 22.352 1.00 31.14 93 TRP A O 1
ATOM 741 N N . GLU A 1 94 ? 20.756 40.381 20.406 1.00 31.65 94 GLU A N 1
ATOM 742 C CA . GLU A 1 94 ? 22.203 40.575 20.183 1.00 32.14 94 GLU A CA 1
ATOM 743 C C . GLU A 1 94 ? 22.569 42.023 19.822 1.00 31.58 94 GLU A C 1
ATOM 744 O O . GLU A 1 94 ? 23.735 42.413 19.915 1.00 31.68 94 GLU A O 1
ATOM 750 N N . SER A 1 95 ? 21.596 42.799 19.367 1.00 30.90 95 SER A N 1
ATOM 751 C CA . SER A 1 95 ? 21.856 44.168 18.966 1.00 31.12 95 SER A CA 1
ATOM 752 C C . SER A 1 95 ? 21.545 45.201 20.067 1.00 31.54 95 SER A C 1
ATOM 753 O O . SER A 1 95 ? 21.634 46.398 19.821 1.00 30.63 95 SER A O 1
ATOM 756 N N . ARG A 1 96 ? 21.188 44.735 21.273 1.00 32.48 96 ARG A N 1
ATOM 757 C CA . ARG A 1 96 ? 20.897 45.630 22.414 1.00 33.64 96 ARG A CA 1
ATOM 758 C C . ARG A 1 96 ? 22.121 46.498 22.711 1.00 34.22 96 ARG A C 1
ATOM 759 O O . ARG A 1 96 ? 23.248 45.983 22.727 1.00 33.32 96 ARG A O 1
ATOM 764 N N . THR A 1 97 ? 21.898 47.796 22.953 1.00 34.94 97 THR A N 1
ATOM 765 C CA . THR A 1 97 ? 22.994 48.747 23.233 1.00 35.99 97 THR A CA 1
ATOM 766 C C . THR A 1 97 ? 22.946 49.279 24.662 1.00 36.59 97 THR A C 1
ATOM 767 O O . THR A 1 97 ? 21.874 49.326 25.280 1.00 36.89 97 THR A O 1
ATOM 771 N N . GLU B 1 6 ? 7.101 16.928 27.486 1.00 42.86 6 GLU B N 1
ATOM 772 C CA . GLU B 1 6 ? 6.099 17.955 27.912 1.00 42.72 6 GLU B CA 1
ATOM 773 C C . GLU B 1 6 ? 6.642 19.406 27.980 1.00 42.05 6 GLU B C 1
ATOM 774 O O . GLU B 1 6 ? 5.870 20.352 28.250 1.00 42.84 6 GLU B O 1
ATOM 776 N N . GLN B 1 7 ? 7.944 19.579 27.705 1.00 40.84 7 GLN B N 1
ATOM 777 C CA . GLN B 1 7 ? 8.621 20.899 27.782 1.00 38.83 7 GLN B CA 1
ATOM 778 C C . GLN B 1 7 ? 8.588 21.671 26.470 1.00 36.17 7 GLN B C 1
ATOM 779 O O . GLN B 1 7 ? 8.334 22.879 26.470 1.00 35.26 7 GLN B O 1
ATOM 785 N N . LEU B 1 8 ? 8.885 20.988 25.363 1.00 33.10 8 LEU B N 1
ATOM 786 C CA . LEU B 1 8 ? 8.716 21.614 24.058 1.00 30.15 8 LEU B CA 1
ATOM 787 C C . LEU B 1 8 ? 7.224 21.855 23.799 1.00 27.1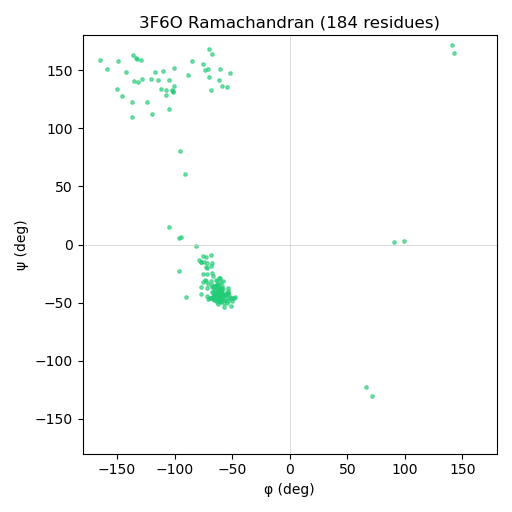6 8 LEU B C 1
ATOM 788 O O . LEU B 1 8 ? 6.899 22.762 23.061 1.00 26.35 8 LEU B O 1
ATOM 793 N N . ASN B 1 9 ? 6.349 21.049 24.405 1.00 25.68 9 ASN B N 1
ATOM 794 C CA . ASN B 1 9 ? 4.906 21.228 24.226 1.00 25.07 9 ASN B CA 1
ATOM 795 C C . ASN B 1 9 ? 4.516 22.634 24.653 1.00 23.95 9 ASN B C 1
ATOM 796 O O . ASN B 1 9 ? 3.888 23.368 23.901 1.00 23.24 9 ASN B O 1
ATOM 801 N N . GLY B 1 10 ? 4.889 22.998 25.877 1.00 22.67 10 GLY B N 1
ATOM 802 C CA . GLY B 1 10 ? 4.599 24.330 26.409 1.00 21.45 10 GLY B CA 1
ATOM 803 C C . GLY B 1 10 ? 5.287 25.469 25.683 1.00 20.34 10 GLY B C 1
ATOM 804 O O . GLY B 1 10 ? 4.682 26.488 25.462 1.00 19.62 10 GLY B O 1
ATOM 805 N N . ILE B 1 11 ? 6.562 25.296 25.326 1.00 20.05 11 ILE B N 1
ATOM 806 C CA . ILE B 1 11 ? 7.346 26.285 24.590 1.00 19.93 11 ILE B CA 1
ATOM 807 C C . ILE B 1 11 ? 6.663 26.637 23.256 1.00 18.83 11 ILE B C 1
ATOM 808 O O . ILE B 1 11 ? 6.494 27.815 22.902 1.00 17.80 11 ILE B O 1
ATOM 813 N N . PHE B 1 12 ? 6.252 25.600 22.531 1.00 18.72 12 PHE B N 1
ATOM 814 C CA . PHE B 1 12 ? 5.626 25.827 21.230 1.00 18.09 12 PHE B CA 1
ATOM 815 C C . PHE B 1 12 ? 4.189 26.282 21.374 1.00 17.40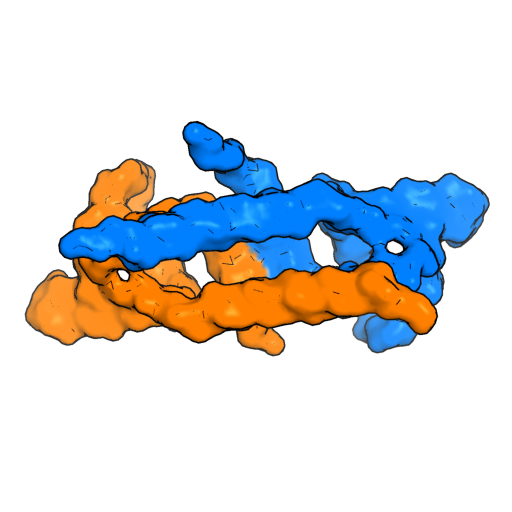 12 PHE B C 1
ATOM 816 O O . PHE B 1 12 ? 3.740 27.082 20.591 1.00 16.79 12 PHE B O 1
ATOM 824 N N . GLN B 1 13 ? 3.471 25.762 22.362 1.00 18.47 13 GLN B N 1
ATOM 825 C CA . GLN B 1 13 ? 2.113 26.271 22.619 1.00 18.01 13 GLN B CA 1
ATOM 826 C C . GLN B 1 13 ? 2.159 27.770 22.940 1.00 17.27 13 GLN B C 1
ATOM 827 O O . GLN B 1 13 ? 1.295 28.529 22.501 1.00 16.21 13 GLN B O 1
ATOM 833 N N . ALA B 1 14 ? 3.188 28.222 23.669 1.00 16.24 14 ALA B N 1
ATOM 834 C CA . ALA B 1 14 ? 3.312 29.656 23.935 1.00 16.01 14 ALA B CA 1
ATOM 835 C C . ALA B 1 14 ? 3.409 30.467 22.639 1.00 15.63 14 ALA B C 1
ATOM 836 O O . ALA B 1 14 ? 2.785 31.511 22.496 1.00 15.64 14 ALA B O 1
ATOM 838 N N . LEU B 1 15 ? 4.204 29.959 21.704 1.00 15.42 15 LEU B N 1
ATOM 839 C CA . LEU B 1 15 ? 4.487 30.623 20.438 1.00 16.02 15 LEU B CA 1
ATOM 840 C C . LEU B 1 15 ? 3.283 30.589 19.467 1.00 15.61 15 LEU B C 1
ATOM 841 O O . LEU B 1 15 ? 3.287 31.262 18.436 1.00 16.13 15 LEU B O 1
ATOM 846 N N . ALA B 1 16 ? 2.257 29.805 19.790 1.00 16.52 16 ALA B N 1
ATOM 847 C CA . ALA B 1 16 ? 1.106 29.710 18.873 1.00 16.47 16 ALA B CA 1
ATOM 848 C C . ALA B 1 16 ? 0.214 30.960 18.910 1.00 17.37 16 ALA B C 1
ATOM 849 O O . ALA B 1 16 ? -0.632 31.154 18.024 1.00 17.19 16 ALA B O 1
ATOM 851 N N . ASP B 1 17 ? 0.394 31.799 19.934 1.00 17.67 17 ASP B N 1
ATOM 852 C CA . ASP B 1 17 ? -0.427 33.016 20.097 1.00 18.08 17 ASP B CA 1
ATOM 853 C C . ASP B 1 17 ? 0.345 34.238 19.649 1.00 18.56 17 ASP B C 1
ATOM 854 O O . ASP B 1 17 ? 1.470 34.407 20.084 1.00 18.15 17 ASP B O 1
ATOM 859 N N . PRO B 1 18 ? -0.280 35.129 18.841 1.00 18.88 18 PRO B N 1
ATOM 860 C CA . PRO B 1 18 ? 0.387 36.338 18.361 1.00 19.07 18 PRO B CA 1
ATOM 861 C C . PRO B 1 18 ? 0.717 37.403 19.422 1.00 19.46 18 PRO B C 1
ATOM 862 O O . PRO B 1 18 ? 1.743 38.087 19.299 1.00 18.41 18 PRO B O 1
ATOM 866 N N . THR B 1 19 ? -0.148 37.545 20.429 1.00 19.04 19 THR B N 1
ATOM 867 C CA . THR B 1 19 ? 0.110 38.449 21.532 1.00 18.97 19 THR B CA 1
ATOM 868 C C . THR B 1 19 ? 1.356 37.994 22.267 1.00 18.66 19 THR B C 1
ATOM 869 O O . THR B 1 19 ? 2.225 38.812 22.574 1.00 18.42 19 THR B O 1
ATOM 873 N N . ARG B 1 20 ? 1.466 36.686 22.499 1.00 17.52 20 ARG B N 1
ATOM 874 C CA . ARG B 1 20 ? 2.613 36.158 23.205 1.00 17.62 20 ARG B CA 1
ATOM 875 C C . ARG B 1 20 ? 3.918 36.320 22.417 1.00 17.47 20 ARG B C 1
ATOM 876 O O . ARG B 1 20 ? 4.954 36.729 22.978 1.00 16.65 20 ARG B O 1
ATOM 884 N N . ARG B 1 21 ? 3.862 35.998 21.124 1.00 16.34 21 ARG B N 1
ATOM 885 C CA . ARG B 1 21 ? 4.988 36.330 20.204 1.00 16.44 21 ARG B CA 1
ATOM 886 C C . ARG B 1 21 ? 5.437 37.806 20.219 1.00 16.30 21 ARG B C 1
ATOM 887 O O . ARG B 1 21 ? 6.626 38.068 20.296 1.00 15.54 21 ARG B O 1
ATOM 895 N N . ALA B 1 22 ? 4.493 38.751 20.200 1.00 16.80 22 ALA B N 1
ATOM 896 C CA . ALA B 1 22 ? 4.817 40.188 20.227 1.00 17.71 22 ALA B CA 1
ATOM 897 C C . ALA B 1 22 ? 5.418 40.603 21.557 1.00 18.27 22 ALA B C 1
ATOM 898 O O . ALA B 1 22 ? 6.331 41.440 21.590 1.00 17.93 22 ALA B O 1
ATOM 900 N N . VAL B 1 23 ? 4.925 40.014 22.650 1.00 17.71 23 VAL B N 1
ATOM 901 C CA . VAL B 1 23 ? 5.524 40.260 23.986 1.00 18.44 23 VAL B CA 1
ATOM 902 C C . VAL B 1 23 ? 6.956 39.756 24.035 1.00 18.41 23 VAL B C 1
ATOM 903 O O . VAL B 1 23 ? 7.847 40.454 24.547 1.00 19.44 23 VAL B O 1
ATOM 907 N N . LEU B 1 24 ? 7.208 38.578 23.469 1.00 19.10 24 LEU B N 1
ATOM 908 C CA . LEU B 1 24 ? 8.574 38.038 23.437 1.00 19.60 24 LEU B CA 1
ATOM 909 C C . LEU B 1 24 ? 9.477 38.909 22.545 1.00 20.29 24 LEU B C 1
ATOM 910 O O . LEU B 1 24 ? 10.623 39.122 22.868 1.00 20.11 24 LEU B O 1
ATOM 915 N N . GLY B 1 25 ? 8.939 39.440 21.456 1.00 20.68 25 GLY B N 1
ATOM 916 C CA . GLY B 1 25 ? 9.645 40.441 20.641 1.00 22.25 25 GLY B CA 1
ATOM 917 C C . GLY B 1 25 ? 10.106 41.653 21.446 1.00 23.06 25 GLY B C 1
ATOM 918 O O . GLY B 1 25 ? 11.279 42.053 21.374 1.00 23.76 25 GLY B O 1
ATOM 919 N N . ARG B 1 26 ? 9.192 42.242 22.211 1.00 22.65 26 ARG B N 1
ATOM 920 C CA . ARG B 1 26 ? 9.521 43.411 23.048 1.00 23.16 26 ARG B CA 1
ATOM 921 C C . ARG B 1 26 ? 10.559 43.049 24.109 1.00 23.42 26 ARG B C 1
ATOM 922 O O . ARG B 1 26 ? 11.527 43.783 24.286 1.00 25.15 26 ARG B O 1
ATOM 930 N N . LEU B 1 27 ? 10.384 41.912 24.780 1.00 23.53 27 LEU B N 1
ATOM 931 C CA . LEU B 1 27 ? 11.321 41.485 25.826 1.00 23.87 27 LEU B CA 1
ATOM 932 C C . LEU B 1 27 ? 12.700 41.122 25.291 1.00 25.19 27 LEU B C 1
ATOM 933 O O . LEU B 1 27 ? 13.685 41.122 26.038 1.00 24.79 27 LEU B O 1
ATOM 938 N N . SER B 1 28 ? 12.763 40.738 24.020 1.00 25.48 28 SER B N 1
ATOM 939 C CA . SER B 1 28 ? 14.056 40.577 23.356 1.00 26.76 28 SER B CA 1
ATOM 940 C C . SER B 1 28 ? 14.873 41.878 23.322 1.00 27.81 28 SER B C 1
ATOM 941 O O . SER B 1 28 ? 16.087 41.823 23.284 1.00 28.86 28 SER B O 1
ATOM 944 N N . ARG B 1 29 ? 14.213 43.029 23.316 1.00 28.94 29 ARG B N 1
ATOM 945 C CA . ARG B 1 29 ? 14.905 44.330 23.348 1.00 30.70 29 ARG B CA 1
ATOM 946 C C . ARG B 1 29 ? 15.388 44.731 24.757 1.00 31.27 29 ARG B C 1
ATOM 947 O O . ARG B 1 29 ? 16.192 45.665 24.898 1.00 31.07 29 ARG B O 1
ATOM 955 N N . GLY B 1 30 ? 14.904 44.023 25.783 1.00 31.13 30 GLY B N 1
ATOM 956 C CA . GLY B 1 30 ? 15.222 44.321 27.188 1.00 30.69 30 GLY B CA 1
ATOM 957 C C . GLY B 1 30 ? 14.040 44.112 28.140 1.00 30.23 30 GLY B C 1
ATOM 958 O O . GLY B 1 30 ? 12.880 44.027 27.691 1.00 30.02 30 GLY B O 1
ATOM 959 N N . PRO B 1 31 ? 14.314 44.061 29.464 1.00 29.64 31 PRO B N 1
ATOM 960 C CA . PRO B 1 31 ? 13.220 43.689 30.358 1.00 28.47 31 PRO B CA 1
ATOM 961 C C . PRO B 1 31 ? 12.178 44.780 30.367 1.00 27.34 31 PRO B C 1
ATOM 962 O O . PRO B 1 31 ? 12.439 45.895 29.920 1.00 26.70 31 PRO B O 1
ATOM 966 N N . ALA B 1 32 ? 10.986 44.458 30.858 1.00 25.86 32 ALA B N 1
ATOM 967 C CA . ALA B 1 32 ? 9.908 45.419 30.877 1.00 24.63 32 ALA B CA 1
ATOM 968 C C . ALA B 1 32 ? 8.876 45.015 31.910 1.00 23.46 32 ALA B C 1
ATOM 969 O O . ALA B 1 32 ? 8.707 43.827 32.203 1.00 22.76 32 ALA B O 1
ATOM 971 N N . THR B 1 33 ? 8.193 46.010 32.462 1.00 23.19 33 THR B N 1
ATOM 972 C CA . THR B 1 33 ? 7.112 45.752 33.396 1.00 23.40 33 THR B CA 1
ATOM 973 C C . THR B 1 33 ? 5.898 45.266 32.605 1.00 23.66 33 THR B C 1
ATOM 974 O O . THR B 1 33 ? 5.772 45.542 31.401 1.00 23.25 33 THR B O 1
ATOM 978 N N . VAL B 1 34 ? 5.024 44.530 33.279 1.00 23.42 34 VAL B N 1
ATOM 979 C CA . VAL B 1 34 ? 3.740 44.150 32.697 1.00 23.30 34 VAL B CA 1
ATOM 980 C C . VAL B 1 34 ? 3.011 45.386 32.140 1.00 23.27 34 VAL B C 1
ATOM 981 O O . VAL B 1 34 ? 2.487 45.332 31.048 1.00 23.42 34 VAL B O 1
ATOM 985 N N . SER B 1 35 ? 2.966 46.483 32.906 1.00 24.01 35 SER B N 1
ATOM 986 C CA . SER B 1 35 ? 2.337 47.723 32.446 1.00 24.82 35 SER B CA 1
ATOM 987 C C . SER B 1 35 ? 2.874 48.198 31.104 1.00 24.99 35 SER B C 1
ATOM 988 O O . SER B 1 35 ? 2.094 48.576 30.234 1.00 24.94 35 SER B O 1
ATOM 991 N N . GLU B 1 36 ? 4.198 48.191 30.951 1.00 25.08 36 GLU B N 1
ATOM 992 C CA . GLU B 1 36 ? 4.871 48.572 29.690 1.00 26.80 36 GLU B CA 1
ATOM 993 C C . GLU B 1 36 ? 4.500 47.602 28.574 1.00 25.18 36 GLU B C 1
ATOM 994 O O . GLU B 1 36 ? 4.154 48.026 27.477 1.00 25.45 36 GLU B O 1
ATOM 1000 N N . LEU B 1 37 ? 4.568 46.305 28.869 1.00 23.72 37 LEU B N 1
ATOM 1001 C CA . LEU B 1 37 ? 4.241 45.263 27.871 1.00 22.61 37 LEU B CA 1
ATOM 1002 C C . LEU B 1 37 ? 2.787 45.314 27.405 1.00 22.73 37 LEU B C 1
ATOM 1003 O O . LEU B 1 37 ? 2.495 45.015 26.245 1.00 22.00 37 LEU B O 1
ATOM 1008 N N . ALA B 1 38 ? 1.875 45.677 28.312 1.00 22.87 38 ALA B N 1
ATOM 1009 C CA . ALA B 1 38 ? 0.443 45.679 28.002 1.00 24.02 38 ALA B CA 1
ATOM 1010 C C . ALA B 1 38 ? 0.075 46.818 27.054 1.00 25.30 38 ALA B C 1
ATOM 1011 O O . ALA B 1 38 ? -0.925 46.739 26.349 1.00 25.71 38 ALA B O 1
ATOM 1013 N N . LYS B 1 39 ? 0.878 47.875 27.061 1.00 26.17 39 LYS B N 1
ATOM 1014 C CA . LYS B 1 39 ? 0.562 49.105 26.320 1.00 28.46 39 LYS B CA 1
ATOM 1015 C C . LYS B 1 39 ? 0.172 48.972 24.849 1.00 28.59 39 LYS B C 1
ATOM 1016 O O . LYS B 1 39 ? -0.796 49.606 24.446 1.00 29.47 39 LYS B O 1
ATOM 1020 N N . PRO B 1 40 ? 0.916 48.178 24.040 1.00 29.30 40 PRO B N 1
ATOM 1021 C CA . PRO B 1 40 ? 0.536 48.141 22.614 1.00 29.62 40 PRO B CA 1
ATOM 1022 C C . PRO B 1 40 ? -0.805 47.487 22.280 1.00 30.06 40 PRO B C 1
ATOM 1023 O O . PRO B 1 40 ? -1.299 47.680 21.168 1.00 29.62 40 PRO B O 1
ATOM 1027 N N . PHE B 1 41 ? -1.385 46.725 23.211 1.00 29.78 41 PHE B N 1
ATOM 1028 C CA . PHE B 1 41 ? -2.504 45.836 22.894 1.00 30.64 41 PHE B CA 1
ATOM 1029 C C . PHE B 1 41 ? -3.824 46.420 23.399 1.00 32.28 41 PHE B C 1
ATOM 1030 O O . PHE B 1 41 ? -3.858 47.012 24.471 1.00 32.01 41 PHE B O 1
ATOM 1038 N N . ASP B 1 42 ? -4.897 46.258 22.621 1.00 33.61 42 ASP B N 1
ATOM 1039 C CA . ASP B 1 42 ? -6.226 46.729 23.023 1.00 35.07 42 ASP B CA 1
ATOM 1040 C C . ASP B 1 42 ? -6.970 45.622 23.776 1.00 34.78 42 ASP B C 1
ATOM 1041 O O . ASP B 1 42 ? -8.025 45.155 23.366 1.00 36.57 42 ASP B O 1
ATOM 1046 N N . MET B 1 43 ? -6.411 45.185 24.887 1.00 33.79 43 MET B N 1
ATOM 1047 C CA . MET B 1 43 ? -6.888 43.979 25.527 1.00 32.04 43 MET B CA 1
ATOM 1048 C C . MET B 1 43 ? -7.062 44.317 26.993 1.00 32.37 43 MET B C 1
ATOM 1049 O O . MET B 1 43 ? -6.248 45.058 27.556 1.00 31.79 43 MET B O 1
ATOM 1054 N N . ALA B 1 44 ? -8.136 43.807 27.593 1.00 31.86 44 ALA B N 1
ATOM 1055 C CA . ALA B 1 44 ? -8.359 43.911 29.032 1.00 32.35 44 ALA B CA 1
ATOM 1056 C C . ALA B 1 44 ? -7.145 43.358 29.786 1.00 31.86 44 ALA B C 1
ATOM 1057 O O . ALA B 1 44 ? -6.644 42.296 29.437 1.00 32.03 44 ALA B O 1
ATOM 1059 N N . LEU B 1 45 ? -6.693 44.057 30.822 1.00 31.45 45 LEU B N 1
ATOM 1060 C CA . LEU B 1 45 ? -5.559 43.581 31.613 1.00 31.08 45 LEU B CA 1
ATOM 1061 C C . LEU B 1 45 ? -5.679 42.118 32.034 1.00 30.46 45 LEU B C 1
ATOM 1062 O O . LEU B 1 45 ? -4.697 41.385 31.910 1.00 30.63 45 LEU B O 1
ATOM 1067 N N . PRO B 1 46 ? -6.866 41.682 32.537 1.00 30.16 46 PRO B N 1
ATOM 1068 C CA . PRO B 1 46 ? -6.969 40.276 32.946 1.00 29.53 46 PRO B CA 1
ATOM 1069 C C . PRO B 1 46 ? -6.657 39.280 31.821 1.00 28.68 46 PRO B C 1
ATOM 1070 O O . PRO B 1 46 ? -5.955 38.293 32.055 1.00 28.81 46 PRO B O 1
ATOM 1074 N N . SER B 1 47 ? -7.177 39.530 30.622 1.00 28.04 47 SER B N 1
ATOM 1075 C CA . SER B 1 47 ? -6.809 38.722 29.459 1.00 27.22 47 SER B CA 1
ATOM 1076 C C . SER B 1 47 ? -5.305 38.814 29.175 1.00 25.78 47 SER B C 1
ATOM 1077 O O . SER B 1 47 ? -4.661 37.794 28.928 1.00 24.68 47 SER B O 1
ATOM 1080 N N . PHE B 1 48 ? -4.741 40.020 29.230 1.00 24.13 48 PHE B N 1
ATOM 1081 C CA . PHE B 1 48 ? -3.292 40.167 29.008 1.00 23.19 48 PHE B CA 1
ATOM 1082 C C . PHE B 1 48 ? -2.435 39.394 30.018 1.00 23.64 48 PHE B C 1
ATOM 1083 O O . PHE B 1 48 ? -1.474 38.690 29.644 1.00 21.97 48 PHE B O 1
ATOM 1091 N N . MET B 1 49 ? -2.779 39.535 31.297 1.00 22.84 49 MET B N 1
ATOM 1092 C CA . MET B 1 49 ? -2.092 38.830 32.390 1.00 23.91 49 MET B CA 1
ATOM 1093 C C . MET B 1 49 ? -2.020 37.323 32.194 1.00 22.77 49 MET B C 1
ATOM 1094 O O . MET B 1 49 ? -1.047 36.675 32.581 1.00 22.60 49 MET B O 1
ATOM 1099 N N . LYS B 1 50 ? -3.088 36.773 31.643 1.00 22.25 50 LYS B N 1
ATOM 1100 C CA . LYS B 1 50 ? -3.148 35.364 31.331 1.00 22.03 50 LYS B CA 1
ATOM 1101 C C . LYS B 1 50 ? -2.106 34.940 30.268 1.00 20.71 50 LYS B C 1
ATOM 1102 O O . LYS B 1 50 ? -1.558 33.837 30.343 1.00 19.65 50 LYS B O 1
ATOM 1105 N N . HIS B 1 51 ? -1.833 35.814 29.304 1.00 20.03 51 HIS B N 1
ATOM 1106 C CA . HIS B 1 51 ? -0.721 35.592 28.354 1.00 19.12 51 HIS B CA 1
ATOM 1107 C C . HIS B 1 51 ? 0.631 35.642 29.068 1.00 18.66 51 HIS B C 1
ATOM 1108 O O . HIS B 1 51 ? 1.514 34.787 28.834 1.00 17.46 51 HIS B O 1
ATOM 1115 N N . ILE B 1 52 ? 0.783 36.618 29.964 1.00 17.49 52 ILE B N 1
ATOM 1116 C CA . ILE B 1 52 ? 2.024 36.756 30.745 1.00 18.05 52 ILE B CA 1
ATOM 1117 C C . ILE B 1 52 ? 2.250 35.505 31.604 1.00 18.51 52 ILE B C 1
ATOM 1118 O O . ILE B 1 52 ? 3.344 34.927 31.647 1.00 19.21 52 ILE B O 1
ATOM 1123 N N . HIS B 1 53 ? 1.182 35.105 32.292 1.00 19.76 53 HIS B N 1
ATOM 1124 C CA . HIS B 1 53 ? 1.184 33.934 33.147 1.00 20.66 53 HIS B CA 1
ATOM 1125 C C . HIS B 1 53 ? 1.554 32.667 32.384 1.00 20.01 53 HIS B C 1
ATOM 1126 O O . HIS B 1 53 ? 2.375 31.914 32.875 1.00 20.41 53 HIS B O 1
ATOM 1133 N N . PHE B 1 54 ? 0.985 32.460 31.187 1.00 19.65 54 PHE B N 1
ATOM 1134 C CA . PHE B 1 54 ? 1.369 31.344 30.303 1.00 19.33 54 PHE B CA 1
ATOM 1135 C C . PHE B 1 54 ? 2.854 31.377 29.850 1.00 18.45 54 PHE B C 1
ATOM 1136 O O . PHE B 1 54 ? 3.547 30.344 29.832 1.00 18.48 54 PHE B O 1
ATOM 1144 N N . LEU B 1 55 ? 3.334 32.558 29.488 1.00 17.51 55 LEU B N 1
ATOM 1145 C CA . LEU B 1 55 ? 4.746 32.735 29.132 1.00 18.05 55 LEU B CA 1
ATOM 1146 C C . LEU B 1 55 ? 5.658 32.370 30.283 1.00 18.22 55 LEU B C 1
ATOM 1147 O O . LEU B 1 55 ? 6.663 31.721 30.078 1.00 18.12 55 LEU B O 1
ATOM 1152 N N . GLU B 1 56 ? 5.284 32.765 31.501 1.00 19.13 56 GLU B N 1
ATOM 1153 C CA . GLU B 1 56 ? 6.087 32.415 32.659 1.00 20.07 56 GLU B CA 1
ATOM 1154 C C . GLU B 1 56 ? 6.022 30.929 32.940 1.00 20.15 56 GLU B C 1
ATOM 1155 O O . GLU B 1 56 ? 7.051 30.306 33.150 1.00 20.33 56 GLU B O 1
ATOM 1161 N N . ASP B 1 57 ? 4.816 30.369 32.911 1.00 20.97 57 ASP B N 1
ATOM 1162 C CA . ASP B 1 57 ? 4.572 28.973 33.228 1.00 22.61 57 ASP B CA 1
ATOM 1163 C C . ASP B 1 57 ? 5.255 28.036 32.229 1.00 22.33 57 ASP B C 1
ATOM 1164 O O . ASP B 1 57 ? 5.762 26.978 32.618 1.00 21.68 57 ASP B O 1
ATOM 1169 N N . SER B 1 58 ? 5.296 28.441 30.954 1.00 21.37 58 SER B N 1
ATOM 1170 C CA . SER B 1 58 ? 5.968 27.650 29.901 1.00 21.29 58 SER B CA 1
ATOM 1171 C C . SER B 1 58 ? 7.495 27.767 29.914 1.00 21.48 58 SER B C 1
ATOM 1172 O O . SER B 1 58 ? 8.183 26.988 29.238 1.00 22.12 58 SER B O 1
ATOM 1175 N N . GLY B 1 59 ? 8.030 28.764 30.633 1.00 22.05 59 GLY B N 1
ATOM 1176 C CA . GLY B 1 59 ? 9.468 28.968 30.754 1.00 22.18 59 GLY B CA 1
ATOM 1177 C C . GLY B 1 59 ? 10.090 30.022 29.863 1.00 22.09 59 GLY B C 1
ATOM 1178 O O . GLY B 1 59 ? 11.317 30.183 29.838 1.00 22.24 59 GLY B O 1
ATOM 1179 N N . TRP B 1 60 ? 9.260 30.714 29.083 1.00 20.83 60 TRP B N 1
ATOM 1180 C CA . TRP B 1 60 ? 9.767 31.723 28.172 1.00 20.89 60 TRP B CA 1
ATOM 1181 C C . TRP 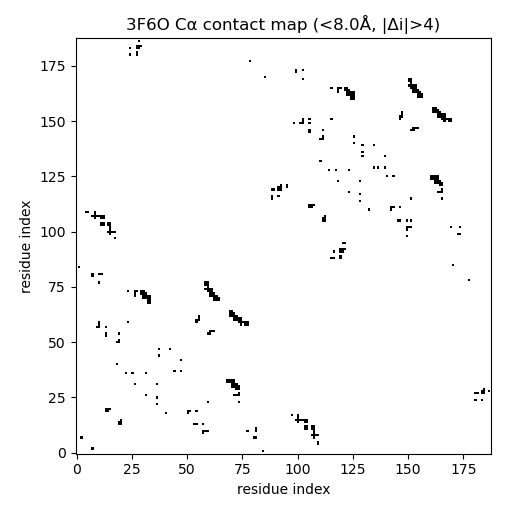B 1 60 ? 10.244 32.983 28.884 1.00 20.19 60 TRP B C 1
ATOM 1182 O O . TRP B 1 60 ? 11.154 33.678 28.404 1.00 20.13 60 TRP B O 1
ATOM 1193 N N . ILE B 1 61 ? 9.591 33.288 30.003 1.00 19.62 61 ILE B N 1
ATOM 1194 C CA . ILE B 1 61 ? 9.933 34.491 30.791 1.00 19.33 61 ILE B CA 1
ATOM 1195 C C . ILE B 1 61 ? 10.078 34.202 32.282 1.00 19.48 61 ILE B C 1
ATOM 1196 O O . ILE B 1 61 ? 9.616 33.157 32.782 1.00 19.65 61 ILE B O 1
ATOM 1201 N N . ARG B 1 62 ? 10.776 35.110 32.965 1.00 20.13 62 ARG B N 1
ATOM 1202 C CA . ARG B 1 62 ? 10.760 35.134 34.429 1.00 21.21 62 ARG B CA 1
ATOM 1203 C C . ARG B 1 62 ? 10.148 36.453 34.818 1.00 20.52 62 ARG B C 1
ATOM 1204 O O . ARG B 1 62 ? 10.282 37.423 34.088 1.00 20.42 62 ARG B O 1
ATOM 1212 N N . THR B 1 63 ? 9.448 36.485 35.955 1.00 20.68 63 THR B N 1
ATOM 1213 C CA . THR B 1 63 ? 8.945 37.750 36.462 1.00 21.34 63 THR B CA 1
ATOM 1214 C C . THR B 1 63 ? 9.244 37.869 37.941 1.00 21.63 63 THR B C 1
ATOM 1215 O O . THR B 1 63 ? 9.500 36.860 38.626 1.00 20.20 63 THR B O 1
ATOM 1219 N N . HIS B 1 64 ? 9.213 39.107 38.409 1.00 22.26 64 HIS B N 1
ATOM 1220 C CA . HIS B 1 64 ? 9.453 39.381 39.829 1.00 24.12 64 HIS B CA 1
ATOM 1221 C C . HIS B 1 64 ? 8.684 40.605 40.221 1.00 23.20 64 HIS B C 1
ATOM 1222 O O . HIS B 1 64 ? 8.687 41.590 39.488 1.00 22.55 64 HIS B O 1
ATOM 1229 N N . LYS B 1 65 ? 8.000 40.520 41.356 1.00 23.38 65 LYS B N 1
ATOM 1230 C CA . LYS B 1 65 ? 7.177 41.624 41.818 1.00 24.54 65 LYS B CA 1
ATOM 1231 C C . LYS B 1 65 ? 7.867 42.291 43.009 1.00 24.87 65 LYS B C 1
ATOM 1232 O O . LYS B 1 65 ? 8.369 41.615 43.919 1.00 24.38 65 LYS B O 1
ATOM 1238 N N . GLN B 1 66 ? 7.927 43.613 42.960 1.00 24.96 66 GLN B N 1
ATOM 1239 C CA . GLN B 1 66 ? 8.401 44.406 44.097 1.00 24.96 66 GLN B CA 1
ATOM 1240 C C . GLN B 1 66 ? 7.422 45.571 44.170 1.00 24.49 66 GLN B C 1
ATOM 1241 O O . GLN B 1 66 ? 7.216 46.298 43.193 1.00 24.66 66 GLN B O 1
ATOM 1247 N N . GLY B 1 67 ? 6.784 45.712 45.324 1.00 24.69 67 GLY B N 1
ATOM 1248 C CA . GLY B 1 67 ? 5.810 46.761 45.537 1.00 24.98 67 GLY B CA 1
ATOM 1249 C C . GLY B 1 67 ? 4.646 46.473 44.622 1.00 24.53 67 GLY B C 1
ATOM 1250 O O . GLY B 1 67 ? 4.086 45.366 44.675 1.00 24.41 67 GLY B O 1
ATOM 1251 N N . ARG B 1 68 ? 4.311 47.435 43.760 1.00 23.93 68 ARG B N 1
ATOM 1252 C CA . ARG B 1 68 ? 3.175 47.268 42.838 1.00 24.70 68 ARG B CA 1
ATOM 1253 C C . ARG B 1 68 ? 3.582 46.976 41.381 1.00 24.11 68 ARG B C 1
ATOM 1254 O O . ARG B 1 68 ? 2.765 47.122 40.471 1.00 24.81 68 ARG B O 1
ATOM 1262 N N . VAL B 1 69 ? 4.836 46.599 41.164 1.00 22.92 69 VAL B N 1
ATOM 1263 C CA . VAL B 1 69 ? 5.416 46.502 39.817 1.00 22.78 69 VAL B CA 1
ATOM 1264 C C . VAL B 1 69 ? 5.972 45.090 39.571 1.00 22.97 69 VAL B C 1
ATOM 1265 O O . VAL B 1 69 ? 6.842 44.595 40.315 1.00 23.19 69 VAL B O 1
ATOM 1269 N N . ARG B 1 70 ? 5.472 44.444 38.519 1.00 22.25 70 ARG B N 1
ATOM 1270 C CA . ARG B 1 70 ? 5.991 43.131 38.134 1.00 20.87 70 ARG B CA 1
ATOM 1271 C C . ARG B 1 70 ? 6.873 43.297 36.900 1.00 20.52 70 ARG B C 1
ATOM 1272 O O . ARG B 1 70 ? 6.383 43.716 35.831 1.00 21.16 70 ARG B O 1
ATOM 1280 N N . THR B 1 71 ? 8.15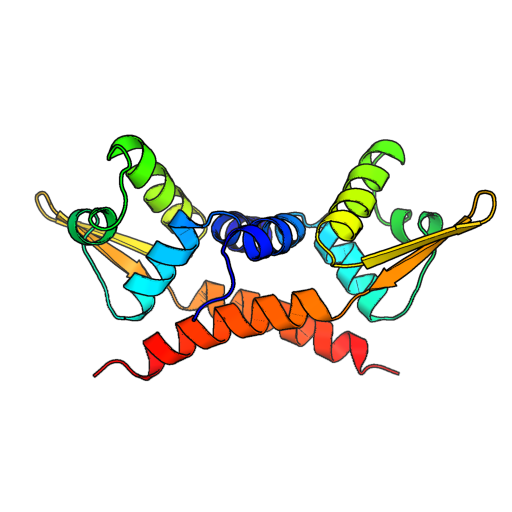7 42.992 37.040 1.00 20.88 71 THR B N 1
ATOM 1281 C CA . THR B 1 71 ? 9.106 43.164 35.932 1.00 21.72 71 THR B CA 1
ATOM 1282 C C . THR B 1 71 ? 9.351 41.815 35.281 1.00 22.50 71 THR B C 1
ATOM 1283 O O . THR B 1 71 ? 9.567 40.807 35.981 1.00 22.29 71 THR B O 1
ATOM 1287 N N . CYS B 1 72 ? 9.355 41.808 33.946 1.00 21.88 72 CYS B N 1
ATOM 1288 C CA . CYS B 1 72 ? 9.487 40.577 33.182 1.00 22.24 72 CYS B CA 1
ATOM 1289 C C . CYS B 1 72 ? 10.792 40.558 32.388 1.00 22.42 72 CYS B C 1
ATOM 1290 O O . CYS B 1 72 ? 11.210 41.581 31.832 1.00 23.37 72 CYS B O 1
ATOM 1293 N N . ALA B 1 73 ? 11.412 39.393 32.315 1.00 21.95 73 ALA B N 1
ATOM 1294 C CA . ALA B 1 73 ? 12.578 39.230 31.471 1.00 23.32 73 ALA B CA 1
ATOM 1295 C C . ALA B 1 73 ? 12.471 37.937 30.683 1.00 23.28 73 ALA B C 1
ATOM 1296 O O . ALA B 1 73 ? 12.032 36.929 31.213 1.00 23.22 73 ALA B O 1
ATOM 1298 N N . ILE B 1 74 ? 12.887 37.988 29.414 1.00 25.28 74 ILE B N 1
ATOM 1299 C CA . ILE B 1 74 ? 12.928 36.808 28.538 1.00 25.34 74 ILE B CA 1
ATOM 1300 C C . ILE B 1 74 ? 14.034 35.857 28.989 1.00 26.80 74 ILE B C 1
ATOM 1301 O O . ILE B 1 74 ? 15.079 36.285 29.500 1.00 27.12 74 ILE B O 1
ATOM 1306 N N . GLU B 1 75 ? 13.765 34.567 28.861 1.00 27.00 75 GLU B N 1
ATOM 1307 C CA . GLU B 1 75 ? 14.678 33.537 29.265 1.00 27.97 75 GLU B CA 1
ATOM 1308 C C . GLU B 1 75 ? 15.413 32.989 28.043 1.00 28.70 75 GLU B C 1
ATOM 1309 O O . GLU B 1 75 ? 14.894 33.004 26.909 1.00 29.08 75 GLU B O 1
ATOM 1315 N N . LYS B 1 76 ? 16.620 32.513 28.298 1.00 28.37 76 LYS B N 1
ATOM 1316 C CA . LYS B 1 76 ? 17.501 31.980 27.267 1.00 28.56 76 LYS B CA 1
ATOM 1317 C C . LYS B 1 76 ? 17.126 30.596 26.817 1.00 27.66 76 LYS B C 1
ATOM 1318 O O . LYS B 1 76 ? 17.140 30.328 25.612 1.00 27.50 76 LYS B O 1
ATOM 1320 N N . GLU B 1 77 ? 16.783 29.732 27.774 1.00 27.30 77 GLU B N 1
ATOM 1321 C CA . GLU B 1 77 ? 16.605 28.280 27.561 1.00 28.67 77 GLU B CA 1
ATOM 1322 C C . GLU B 1 77 ? 15.592 27.877 26.468 1.00 27.34 77 GLU B C 1
ATOM 1323 O O . GLU B 1 77 ? 15.861 26.953 25.697 1.00 26.54 77 GLU B O 1
ATOM 1329 N N . PRO B 1 78 ? 14.419 28.536 26.411 1.00 27.44 78 PRO B N 1
ATOM 1330 C CA . PRO B 1 78 ? 13.483 28.174 25.317 1.00 26.80 78 PRO B CA 1
ATOM 1331 C C . PRO B 1 78 ? 14.003 28.371 23.896 1.00 26.17 78 PRO B C 1
ATOM 1332 O O . PRO B 1 78 ? 13.705 27.541 23.036 1.00 26.70 78 PRO B O 1
ATOM 1336 N N . PHE B 1 79 ? 14.751 29.439 23.648 1.00 26.51 79 PHE B N 1
ATOM 1337 C CA . PHE B 1 79 ? 15.395 29.667 22.348 1.00 27.30 79 PHE B CA 1
ATOM 1338 C C . PHE B 1 79 ? 16.340 28.530 22.013 1.00 27.51 79 PHE B C 1
ATOM 1339 O O . PHE B 1 79 ? 16.291 28.003 20.917 1.00 27.42 79 PHE B O 1
ATOM 1347 N N . THR B 1 80 ? 17.213 28.185 22.969 1.00 26.75 80 THR B N 1
ATOM 1348 C CA . THR B 1 80 ? 18.108 27.048 22.859 1.00 26.02 80 THR B CA 1
ATOM 1349 C C . THR B 1 80 ? 17.303 25.789 22.575 1.00 25.24 80 THR B C 1
ATOM 1350 O O . THR B 1 80 ? 17.691 24.979 21.734 1.00 24.96 80 THR B O 1
ATOM 1354 N N . ALA B 1 81 ? 16.165 25.620 23.242 1.00 24.24 81 ALA B N 1
ATOM 1355 C CA . ALA B 1 81 ? 15.355 24.426 23.001 1.00 22.93 81 ALA B CA 1
ATOM 1356 C C . ALA B 1 81 ? 14.760 24.375 21.575 1.00 22.43 81 ALA B C 1
ATOM 1357 O O . ALA B 1 81 ? 14.811 23.348 20.913 1.00 21.48 81 ALA B O 1
ATOM 1359 N N . VAL B 1 82 ? 14.161 25.469 21.128 1.00 23.43 82 VAL B N 1
ATOM 1360 C CA . VAL B 1 82 ? 13.626 25.524 19.751 1.00 23.60 82 VAL B CA 1
ATOM 1361 C C . VAL B 1 82 ? 14.758 25.311 18.714 1.00 24.64 82 VAL B C 1
ATOM 1362 O O . VAL B 1 82 ? 14.617 24.483 17.807 1.00 23.82 82 VAL B O 1
ATOM 1366 N N . GLU B 1 83 ? 15.873 26.039 18.877 1.00 25.26 83 GLU B N 1
ATOM 1367 C CA . GLU B 1 83 ? 17.076 25.837 18.066 1.00 26.35 83 GLU B CA 1
ATOM 1368 C C . GLU B 1 83 ? 17.543 24.375 18.080 1.00 24.61 83 GLU B C 1
ATOM 1369 O O . GLU B 1 83 ? 17.957 23.865 17.036 1.00 23.24 83 GLU B O 1
ATOM 1375 N N . ALA B 1 84 ? 17.473 23.706 19.242 1.00 22.83 84 ALA B N 1
ATOM 1376 C CA . ALA B 1 84 ? 17.828 22.276 19.324 1.00 21.98 84 ALA B CA 1
ATOM 1377 C C . ALA B 1 84 ? 16.894 21.402 18.504 1.00 21.83 84 ALA B C 1
ATOM 1378 O O . A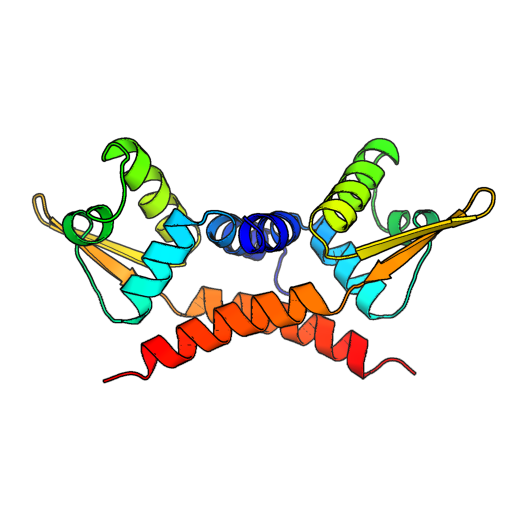LA B 1 84 ? 17.350 20.493 17.809 1.00 20.79 84 ALA B O 1
ATOM 1380 N N . TRP B 1 85 ? 15.585 21.653 18.602 1.00 21.11 85 TRP B N 1
ATOM 1381 C CA . TRP B 1 85 ? 14.629 20.854 17.829 1.00 21.65 85 TRP B CA 1
ATOM 1382 C C . TRP B 1 85 ? 14.880 20.990 16.334 1.00 20.96 85 TRP B C 1
ATOM 1383 O O . TRP B 1 85 ? 14.918 19.987 15.618 1.00 21.15 85 TRP B O 1
ATOM 1394 N N . LEU B 1 86 ? 15.098 22.224 15.899 1.00 21.13 86 LEU B N 1
ATOM 1395 C CA . LEU B 1 86 ? 15.394 22.552 14.494 1.00 21.51 86 LEU B CA 1
ATOM 1396 C C . LEU B 1 86 ? 16.693 21.911 14.014 1.00 21.50 86 LEU B C 1
ATOM 1397 O O . LEU B 1 86 ? 16.725 21.293 12.946 1.00 20.22 86 LEU B O 1
ATOM 1402 N N . ALA B 1 87 ? 17.755 22.029 14.815 1.00 21.22 87 ALA B N 1
ATOM 1403 C CA . ALA B 1 87 ? 19.036 21.396 14.457 1.00 21.22 87 ALA B CA 1
ATOM 1404 C C . ALA B 1 87 ? 18.898 19.876 14.387 1.00 21.11 87 ALA B C 1
ATOM 1405 O O . ALA B 1 87 ? 19.485 19.222 13.529 1.00 20.76 87 ALA B O 1
ATOM 1407 N N . GLU B 1 88 ? 18.106 19.309 15.281 1.00 21.49 88 GLU B N 1
ATOM 1408 C CA . GLU B 1 88 ? 17.895 17.872 15.267 1.00 22.84 88 GLU B CA 1
ATOM 1409 C C . GLU B 1 88 ? 17.233 17.440 13.960 1.00 22.86 88 GLU B C 1
ATOM 1410 O O . GLU B 1 88 ? 17.621 16.422 13.359 1.00 22.09 88 GLU B O 1
ATOM 1416 N N . GLN B 1 89 ? 16.205 18.189 13.537 1.00 23.15 89 GLN B N 1
ATOM 1417 C CA . GLN B 1 89 ? 15.516 17.893 12.265 1.00 23.85 89 GLN B CA 1
ATOM 1418 C C . GLN B 1 89 ? 16.454 18.035 11.067 1.00 24.72 89 GLN B C 1
ATOM 1419 O O . GLN B 1 89 ? 16.463 17.184 10.164 1.00 25.36 89 GLN B O 1
ATOM 1425 N N . GLN B 1 90 ? 17.230 19.106 11.049 1.00 26.10 90 GLN B N 1
ATOM 1426 C CA . GLN B 1 90 ? 18.186 19.347 9.962 1.00 28.27 90 GLN B CA 1
ATOM 1427 C C . GLN B 1 90 ? 19.210 18.211 9.829 1.00 28.28 90 GLN B C 1
ATOM 1428 O O . GLN B 1 90 ? 19.533 17.790 8.714 1.00 28.69 90 GLN B O 1
ATOM 1434 N N . GLU B 1 91 ? 19.715 17.725 10.962 1.00 28.82 91 GLU B N 1
ATOM 1435 C CA . GLU B 1 91 ? 20.671 16.626 10.964 1.00 29.85 91 GLU B CA 1
ATOM 1436 C C . GLU B 1 91 ? 20.017 15.348 10.426 1.00 29.58 91 GLU B C 1
ATOM 1437 O O . GLU B 1 91 ? 20.631 14.611 9.658 1.00 29.71 91 GLU B O 1
ATOM 1443 N N . LEU B 1 92 ? 18.757 15.113 10.775 1.00 29.78 92 LEU B N 1
ATOM 1444 C CA . LEU B 1 92 ? 18.026 13.977 10.222 1.00 30.27 92 LEU B CA 1
ATOM 1445 C C . LEU B 1 92 ? 17.888 14.100 8.688 1.00 30.69 92 LEU B C 1
ATOM 1446 O O . LEU B 1 92 ? 18.098 13.118 7.996 1.00 31.39 92 LEU B O 1
ATOM 1451 N N . TRP B 1 93 ? 17.598 15.289 8.156 1.00 32.26 93 TRP B N 1
ATOM 1452 C CA . TRP B 1 93 ? 17.449 15.440 6.692 1.00 34.25 93 TRP B CA 1
ATOM 1453 C C . TRP B 1 93 ? 18.739 15.049 5.968 1.00 35.54 93 TRP B C 1
ATOM 1454 O O . TRP B 1 93 ? 18.678 14.427 4.900 1.00 35.48 93 TRP B O 1
ATOM 1465 N N . GLU B 1 94 ? 19.885 15.446 6.541 1.00 36.40 94 GLU B N 1
ATOM 1466 C CA . GLU B 1 94 ? 21.240 15.225 5.967 1.00 38.70 94 GLU B CA 1
ATOM 1467 C C . GLU B 1 94 ? 21.745 13.781 6.009 1.00 39.05 94 GLU B C 1
ATOM 1468 O O . GLU B 1 94 ? 22.662 13.410 5.265 1.00 39.31 94 GLU B O 1
ATOM 1474 N N . SER B 1 95 ? 21.150 12.987 6.890 1.00 39.79 95 SER B N 1
ATOM 1475 C CA . SER B 1 95 ? 21.554 11.619 7.157 1.00 41.04 95 SER B CA 1
ATOM 1476 C C . SER B 1 95 ? 21.284 10.700 5.972 1.00 42.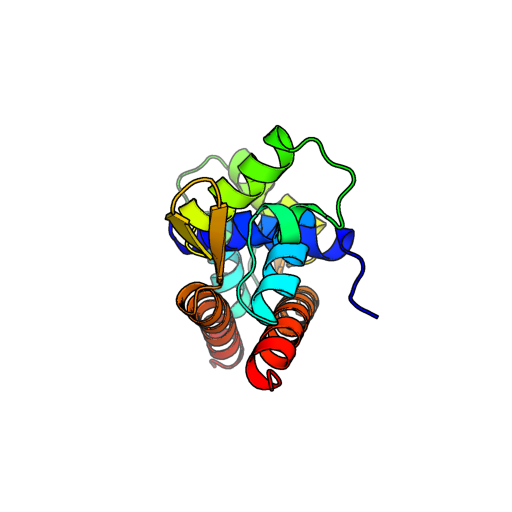03 95 SER B C 1
ATOM 1477 O O . SER B 1 95 ? 20.192 10.722 5.390 1.00 41.70 95 SER B O 1
ATOM 1480 N N . ARG B 1 96 ? 22.283 9.886 5.625 1.00 43.00 96 ARG B N 1
ATOM 1481 C CA . ARG B 1 96 ? 22.155 8.950 4.498 1.00 43.90 96 ARG B CA 1
ATOM 1482 C C . ARG B 1 96 ? 22.598 7.524 4.836 1.00 44.45 96 ARG B C 1
ATOM 1483 O O . ARG B 1 96 ? 22.459 7.062 5.973 1.00 45.20 96 ARG B O 1
#

Organism: Rhodococcus jostii (strain RHA1) (NCBI:txid101510)

CATH classification: 1.10.10.10

Radius of gyration: 18.48 Å; Cα contacts (8 Å, |Δi|>4): 223; chains: 2; bounding box: 32×47×49 Å

Secondary structure (DSSP, 8-state):
-PPPHHHHHHHHHHHTSHHHHHHHHHHHT--EEHHHHHTT--S-HHHHHHHHHHHHHTTSEEEEEETTEEEEEE-SHHHHHHHHHHHHHHHHHHT--/-HHHHHHHHHTSHHHHHHHHHHHTS-EEHHHHHTTS-S-HHHHHHHHHHHHHHTSEEEEEETTEEEEEE-SHHHHHHHHHHHHHHHHHH--

Nearest PDB structures (foldseek):
  3f6o-assembly1_B  TM=1.011E+00  e=1.837E-16  Rhodococcus jostii RHA1
  3f6o-assembly1_A  TM=9.882E-01  e=2.688E-15  Rhodococcus jostii RHA1
  7p6f-assembly1_BBB  TM=9.529E-01  e=6.520E-07  Streptomyces griseus
  7p6f-assembly2_CCC-2  TM=9.281E-01  e=9.045E-07  Streptomyces griseus
  4k2e-assembly1_B  TM=7.659E-01  e=9.429E-05  Vibrio cholerae O1 biovar El Tor str. N16961

InterPro domains:
  IPR001845 HTH ArsR-type DNA-binding domain [PR00778] (12-27)
  IPR001845 HTH ArsR-type DNA-binding domain [PR00778] (44-59)
  IPR001845 HTH ArsR-type DNA-binding domain [PR00778] (59-74)
  IPR001845 HTH ArsR-type DNA-binding domain [PS50987] (1-94)
  IPR001845 HTH ArsR-type DNA-binding domain [SM00418] (10-91)
  IPR011991 ArsR-like helix-turn-helix domain [cd00090] (12-70)
  IPR036388 Winged helix-like DNA-binding domain superfamily [G3DSA:1.10.10.10] (2-111)
  IPR036390 Winged helix DNA-binding domain superfamily [SSF46785] (3-102)

B-factor: mean 26.06, std 7.83, range [12.27, 57.18]

Sequence (188 aa):
MAQYPEQLNGIFQALADPTRRAVLGRLSRGPATVSELAKPFDMALPSFMKHIHFLEDSGWIRTHKQGRVRTCAIEKEPFTAVEAWLAEQQELWESRTEQLNGIFQALADPTRRAVLGRLSRGPATVSELAKPFDMALPSFMKHIHFLEDSGWIRTHKQGRVRTCAIEKEPFTAVEAWLAEQQELWESR

Foldseek 3Di:
DADDVVLVVLLVVLVVDPLSVQLLVVLVVPKDWLVVSCVVDPDDSVVSVVSVVSCVVSPQWDWDDDPNIIMIHGDCVSVVSVVVVVVVVVVVVVPDD/DLVVLLVVLVVDPLSVVLLVVLVVHKAWLVVSCPVDPDDSVVSVVSVVSCVVSPQWDWDDDDHIIMIHGDDVSVVVVVVVVVVVVVVVVDD

Solvent-accessible surface area: 10759 Å² total; per-residue (Å²): 225,64,73,150,63,117,127,6,41,26,15,0,53,0,0,12,29,68,14,22,29,48,2,0,12,80,2,10,179,22,100,7,37,12,78,75,6,22,169,99,47,154,68,66,104,95,44,1,36,144,29,1,90,70,0,60,129,22,30,0,2,162,22,118,111,138,55,114,78,66,66,2,41,26,36,76,117,5,7,91,13,0,83,47,15,6,57,70,3,42,122,42,119,139,66,76,182,122,101,33,36,19,4,0,55,0,0,12,29,53,16,23,10,48,1,0,8,86,1,0,136,7,89,2,29,11,85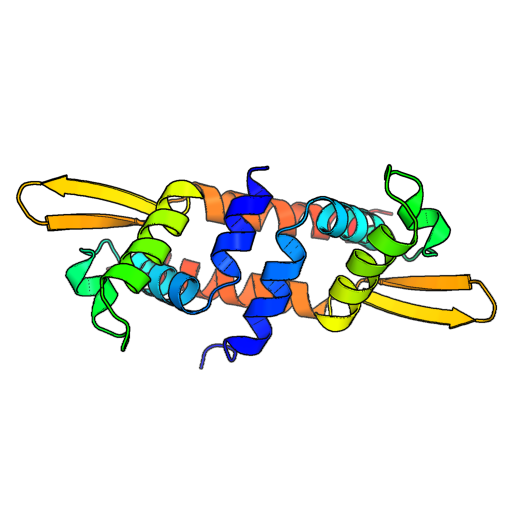,86,2,18,135,104,50,160,68,65,100,96,57,1,71,84,32,4,129,66,0,76,115,22,31,0,4,130,24,128,101,137,56,227,77,80,59,0,14,12,54,81,126,4,22,86,15,0,76,58,15,20,63,99,1,76,134,47,77,129,82,150